Protein AF-A0A800AEL6-F1 (afdb_monomer_lite)

Radius of gyration: 19.69 Å; chains: 1; bounding box: 44×48×66 Å

Secondary structure (DSSP, 8-state):
-------PPPP-S-HHHHHHHH-HHHHHHHHHHHHHIIIIIHHHTS-TT-B--SHHHHHHHHHHHHHHS-GGGBSTTSSB-HHHHHHHHHHHHHTTTTGGGGGG-TTS-GGGHHHHHHHHHHHTTTTTT--HHHHHHHHHHHHTTTT--GGGS--TT-PEE-GGG-EE-HHHHHHHHHHHHHT--SGGG-BSS-GGG--HHHHHHHHHHHHEEEEEE-TTSEEEEEE--SSHHHHHHHHHHHHHIIIIIIGGGHHHHHHTT---EEEEEE--HHHHHHHHHHHT-

Foldseek 3Di:
DPPPPPQDFFADDQLLVLLCVAPVPLSVLLVVLLVVLLVPLQVLLDDPQQWPSGNLLLVQLSVLLRRQQHPQQGDPPHLQHSLLSSLLSVLSSQLSSQSSCCVVPVVDDNLQSLLSSLVVLLVCCVVSVADNLSSNLSSLLSRCLRQLPLVPPDDQPDFRQGPPVGGDRSLLSSLSSSVSSLQLQAQSRAGPDDLVPDDDPSSLSRLLRPFWPGWDADRVQEIETEGEDQDPSSVVSVVVSQVCCLPRRLVSSLVSCVVSVTRRHYHYDYDCVNVVVVVVVVVVD

pLDDT: mean 87.08, std 13.57, range [32.09, 98.69]

Sequence (285 aa):
MVANRGQRIEGTKNIRDSIKENAPELYSRADQLWKKAAGGIHELQAKPNGFQQSTSHALAVERNLSRLIPDDWRGEGRPMRPIDLFVLSVSACLHDAGRGVQAQYPHFAYEDHGRLSMCYIRKLAEEYGLTRGQATAVGWVVSAHNTGNLDQLPPEDELTAVSNYGGVNVRKLASIFKLADMLHTDETRTFHGDADELHGVARQKALARRTITGWYLKDDNTICITASPRDGEEMQAVYDSFNYMRENELQPIATMLRLHDFPHKLEISVDIEDIRDRIEFEQNQ

Structure (mmCIF, N/CA/C/O backbone):
data_AF-A0A800AEL6-F1
#
_entry.id   AF-A0A800AEL6-F1
#
loop_
_atom_site.group_PDB
_atom_site.id
_atom_site.type_symbol
_atom_site.label_atom_id
_atom_site.label_alt_id
_atom_site.label_comp_id
_atom_site.label_asym_id
_atom_site.label_entity_id
_atom_site.label_seq_id
_atom_site.pdbx_PDB_ins_code
_atom_site.Cartn_x
_atom_site.Cartn_y
_atom_site.Cartn_z
_atom_site.occupancy
_atom_site.B_iso_or_equiv
_atom_site.auth_seq_id
_atom_site.auth_comp_id
_atom_site.auth_asym_id
_atom_site.auth_atom_id
_atom_site.pdbx_PDB_model_num
ATOM 1 N N . MET A 1 1 ? -17.469 -29.243 1.382 1.00 33.06 1 MET A N 1
ATOM 2 C CA . MET A 1 1 ? -18.325 -28.371 0.551 1.00 33.06 1 MET A CA 1
ATOM 3 C C . MET A 1 1 ? -17.465 -27.223 0.062 1.00 33.06 1 MET A C 1
ATOM 5 O O . MET A 1 1 ? -17.086 -26.383 0.865 1.00 33.06 1 MET A O 1
ATOM 9 N N . VAL A 1 2 ? -17.055 -27.249 -1.206 1.00 32.09 2 VAL A N 1
ATOM 10 C CA . VAL A 1 2 ? -16.301 -26.145 -1.812 1.00 32.09 2 VAL A CA 1
ATOM 11 C C . VAL A 1 2 ? -17.339 -25.093 -2.174 1.00 32.09 2 VAL A C 1
ATOM 13 O O . VAL A 1 2 ? -18.169 -25.334 -3.046 1.00 32.09 2 VAL A O 1
ATOM 16 N N . ALA A 1 3 ? -17.372 -23.989 -1.425 1.00 35.38 3 ALA A N 1
ATOM 17 C CA . ALA A 1 3 ? -18.217 -22.856 -1.766 1.00 35.38 3 ALA A CA 1
ATOM 18 C C . ALA A 1 3 ? -17.915 -22.452 -3.212 1.00 35.38 3 ALA A C 1
ATOM 20 O O . ALA A 1 3 ? -16.748 -22.384 -3.600 1.00 35.38 3 ALA A O 1
ATOM 21 N N . ASN A 1 4 ? -18.970 -22.238 -3.995 1.00 37.09 4 ASN A N 1
ATOM 22 C CA . ASN A 1 4 ? -18.896 -21.705 -5.344 1.00 37.09 4 ASN A CA 1
ATOM 23 C C . ASN A 1 4 ? -18.213 -20.333 -5.233 1.00 37.09 4 ASN A C 1
ATOM 25 O O . ASN A 1 4 ? -18.845 -19.361 -4.817 1.00 37.09 4 ASN A O 1
ATOM 29 N N . ARG A 1 5 ? -16.889 -20.284 -5.436 1.00 49.31 5 ARG A N 1
ATOM 30 C CA . ARG A 1 5 ? -16.106 -19.052 -5.333 1.00 49.31 5 ARG A CA 1
ATOM 31 C C . ARG A 1 5 ? -16.486 -18.239 -6.561 1.00 49.31 5 ARG A C 1
ATOM 33 O O . ARG A 1 5 ? -15.972 -18.491 -7.644 1.00 49.31 5 ARG A O 1
ATOM 40 N N . GLY A 1 6 ? -17.467 -17.352 -6.394 1.00 56.97 6 GLY A N 1
ATOM 41 C CA . GLY A 1 6 ? -17.804 -16.363 -7.407 1.00 56.97 6 GLY A CA 1
ATOM 42 C C . GLY A 1 6 ? -16.535 -15.654 -7.873 1.00 56.97 6 GLY A C 1
ATOM 43 O O . GLY A 1 6 ? -15.575 -15.529 -7.108 1.00 56.97 6 GLY A O 1
ATOM 44 N N . GLN A 1 7 ? -16.529 -15.242 -9.137 1.00 61.47 7 GLN A N 1
ATOM 45 C CA . GLN A 1 7 ? -15.452 -14.464 -9.736 1.00 61.47 7 GLN A CA 1
ATOM 46 C C . GLN A 1 7 ? -15.034 -13.341 -8.777 1.00 61.47 7 GLN A C 1
ATOM 48 O O . GLN A 1 7 ? -15.891 -12.601 -8.285 1.00 61.47 7 GLN A O 1
ATOM 53 N N . ARG A 1 8 ? -13.741 -13.245 -8.445 1.00 72.38 8 ARG A N 1
ATOM 54 C CA . ARG A 1 8 ? -13.278 -12.177 -7.558 1.00 72.38 8 ARG A CA 1
ATOM 55 C C . ARG A 1 8 ? -13.252 -10.874 -8.344 1.00 72.38 8 ARG A C 1
ATOM 57 O O . ARG A 1 8 ? -12.496 -10.744 -9.297 1.00 72.38 8 ARG A O 1
ATOM 64 N N . ILE A 1 9 ? -14.063 -9.918 -7.912 1.00 84.81 9 ILE A N 1
ATOM 65 C CA . ILE A 1 9 ? -14.153 -8.595 -8.528 1.00 84.81 9 ILE A CA 1
ATOM 66 C C . ILE A 1 9 ? -13.276 -7.631 -7.724 1.00 84.81 9 ILE A C 1
ATOM 68 O O . ILE A 1 9 ? -13.294 -7.650 -6.489 1.00 84.81 9 ILE A O 1
ATOM 72 N N . GLU A 1 10 ? -12.491 -6.808 -8.419 1.00 91.69 10 GLU A N 1
ATOM 73 C CA . GLU A 1 10 ? -11.754 -5.709 -7.791 1.00 91.69 10 GLU A CA 1
ATOM 74 C C . GLU A 1 10 ? -12.717 -4.753 -7.075 1.00 91.69 10 GLU A C 1
ATOM 76 O O . GLU A 1 10 ? -13.813 -4.468 -7.559 1.00 91.69 10 GLU A O 1
ATOM 81 N N . GLY A 1 11 ? -12.306 -4.227 -5.923 1.00 94.19 11 GLY A N 1
ATOM 82 C CA . GLY A 1 11 ? -13.072 -3.177 -5.261 1.00 94.19 11 GLY A CA 1
ATOM 83 C C . GLY A 1 11 ? -13.068 -1.895 -6.092 1.00 94.19 11 GLY A C 1
ATOM 84 O O . GLY A 1 11 ? -12.022 -1.444 -6.563 1.00 94.19 11 GLY A O 1
ATOM 85 N N . THR A 1 12 ? -14.236 -1.283 -6.256 1.00 94.69 12 THR A N 1
ATOM 86 C CA . THR A 1 12 ? -14.410 -0.076 -7.081 1.00 94.69 12 THR A CA 1
ATOM 87 C C . THR A 1 12 ? -14.552 1.183 -6.237 1.00 94.69 12 THR A C 1
ATOM 89 O O . THR A 1 12 ? -14.234 2.287 -6.682 1.00 94.69 12 THR A O 1
ATOM 92 N N . LYS A 1 13 ? -14.988 1.031 -4.985 1.00 95.00 13 LYS A N 1
ATOM 93 C CA . LYS A 1 13 ? -15.182 2.139 -4.054 1.00 95.00 13 LYS A CA 1
ATOM 94 C C . LYS A 1 13 ? -13.880 2.498 -3.352 1.00 95.00 13 LYS A C 1
ATOM 96 O O . LYS A 1 13 ? -13.101 1.607 -3.016 1.00 95.00 13 LYS A O 1
ATOM 101 N N . ASN A 1 14 ? -13.660 3.770 -3.023 1.00 95.06 14 ASN A N 1
ATOM 102 C CA . ASN A 1 14 ? -12.542 4.153 -2.158 1.00 95.06 14 ASN A CA 1
ATOM 103 C C . ASN A 1 14 ? -12.740 3.590 -0.731 1.00 95.06 14 ASN A C 1
ATOM 105 O O . ASN A 1 14 ? -13.859 3.574 -0.200 1.00 95.06 14 ASN A O 1
ATOM 109 N N . ILE A 1 15 ? -11.664 3.134 -0.078 1.00 96.31 15 ILE A N 1
ATOM 110 C CA . ILE A 1 15 ? -11.754 2.622 1.299 1.00 96.31 15 ILE A CA 1
ATOM 111 C C . ILE A 1 15 ? -12.304 3.665 2.285 1.00 96.31 15 ILE A C 1
ATOM 113 O O . ILE A 1 15 ? -13.105 3.305 3.147 1.00 96.31 15 ILE A O 1
ATOM 117 N N . ARG A 1 16 ? -11.964 4.955 2.143 1.00 96.12 16 ARG A N 1
ATOM 118 C CA . ARG A 1 16 ? -12.454 6.026 3.026 1.00 96.12 16 ARG A CA 1
ATOM 119 C C . ARG A 1 16 ? -13.947 6.269 2.884 1.00 96.12 16 ARG A C 1
ATOM 121 O O . ARG A 1 16 ? -14.587 6.530 3.896 1.00 96.12 16 ARG A O 1
ATOM 128 N N . ASP A 1 17 ? -14.525 6.085 1.701 1.00 96.88 17 ASP A N 1
ATOM 129 C CA . ASP A 1 17 ? -15.983 6.148 1.535 1.00 96.88 17 ASP A CA 1
ATOM 130 C C . ASP A 1 17 ? -16.673 4.995 2.272 1.00 96.88 17 ASP A C 1
ATOM 132 O O . ASP A 1 17 ? -17.715 5.178 2.895 1.00 96.88 17 ASP A O 1
ATOM 136 N N . SER A 1 18 ? -16.052 3.812 2.272 1.00 96.62 18 SER A N 1
ATOM 137 C CA . SER A 1 18 ? -16.558 2.660 3.031 1.00 96.62 18 SER A CA 1
ATOM 138 C C . SER A 1 18 ? -16.483 2.915 4.543 1.00 96.62 18 SER A C 1
ATOM 140 O O . SER A 1 18 ? -17.413 2.580 5.276 1.00 96.62 18 SER A O 1
ATOM 142 N N . ILE A 1 19 ? -15.413 3.565 5.022 1.00 97.25 19 ILE A N 1
ATOM 143 C CA . ILE A 1 19 ? -15.305 4.004 6.424 1.00 97.25 19 ILE A CA 1
ATOM 144 C C . ILE A 1 19 ? -16.369 5.063 6.728 1.00 97.25 19 ILE A C 1
ATOM 146 O O . ILE A 1 19 ? -17.031 4.969 7.753 1.00 97.25 19 ILE A O 1
ATOM 150 N N . LYS A 1 20 ? -16.577 6.046 5.845 1.00 97.50 20 LYS A N 1
ATOM 151 C CA . LYS A 1 20 ? -17.548 7.135 6.033 1.00 97.50 20 LYS A CA 1
ATOM 152 C C . LYS A 1 20 ? -18.962 6.623 6.271 1.00 97.50 20 LYS A C 1
ATOM 154 O O . LYS A 1 20 ? -19.672 7.180 7.099 1.00 97.50 20 LYS A O 1
ATOM 159 N N . GLU A 1 21 ? -19.359 5.581 5.554 1.00 95.81 21 GLU A N 1
ATOM 160 C CA . GLU A 1 21 ? -20.699 5.000 5.657 1.00 95.81 21 GLU A CA 1
ATOM 161 C C . GLU A 1 21 ? -20.900 4.144 6.904 1.00 95.81 21 GLU A C 1
ATOM 163 O O . GLU A 1 21 ? -22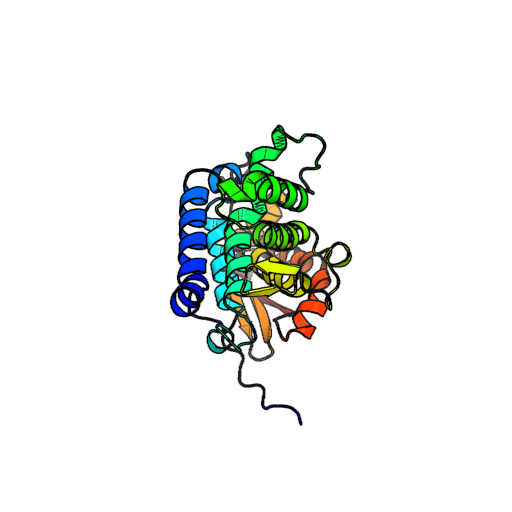.001 4.111 7.445 1.00 95.81 21 GLU A O 1
ATOM 168 N N . ASN A 1 22 ? -19.852 3.457 7.362 1.00 95.06 22 ASN A N 1
ATOM 169 C CA . ASN A 1 22 ? -19.963 2.465 8.434 1.00 95.06 22 ASN A CA 1
ATOM 170 C C . ASN A 1 22 ? -19.442 2.964 9.793 1.00 95.06 22 ASN A C 1
ATOM 172 O O . ASN A 1 22 ? -19.802 2.409 10.825 1.00 95.06 22 ASN A O 1
ATOM 176 N N . ALA A 1 23 ? -18.572 3.973 9.797 1.00 95.69 23 ALA A N 1
ATOM 177 C CA . ALA A 1 23 ? -17.904 4.529 10.973 1.00 95.69 23 ALA A CA 1
ATOM 178 C C . ALA A 1 23 ? -17.499 6.007 10.735 1.00 95.69 23 ALA A C 1
ATOM 180 O O . ALA A 1 23 ? -16.307 6.316 10.567 1.00 95.69 23 ALA A O 1
ATOM 181 N N . PRO A 1 24 ? -18.466 6.947 10.675 1.00 96.12 24 PRO A N 1
ATOM 182 C CA . PRO A 1 24 ? -18.220 8.354 10.330 1.00 96.12 24 PRO A CA 1
ATOM 183 C C . PRO A 1 24 ? -17.148 9.045 11.190 1.00 96.12 24 PRO A C 1
ATOM 185 O O . PRO A 1 24 ? -16.384 9.882 10.707 1.00 96.12 24 PRO A O 1
ATOM 188 N N . GLU A 1 25 ? -17.045 8.681 12.464 1.00 95.25 25 GLU A N 1
ATOM 189 C CA . GLU A 1 25 ? -16.031 9.164 13.406 1.00 95.25 25 GLU A CA 1
ATOM 190 C C . GLU A 1 25 ? -14.614 8.647 13.113 1.00 95.25 25 GLU A C 1
ATOM 192 O O . GLU A 1 25 ? -13.635 9.350 13.381 1.00 95.25 25 GLU A O 1
ATOM 197 N N . LEU A 1 26 ? -14.463 7.429 12.576 1.00 96.06 26 LEU A N 1
ATOM 198 C CA . LEU A 1 26 ? -13.174 6.946 12.066 1.00 96.06 26 LEU A CA 1
ATOM 199 C C . LEU A 1 26 ? -12.816 7.673 10.771 1.00 96.06 26 LEU A C 1
ATOM 201 O O . LEU A 1 26 ? -11.672 8.099 10.610 1.00 96.06 26 LEU A O 1
ATOM 205 N N . TYR A 1 27 ? -13.797 7.885 9.892 1.00 97.19 27 TYR A N 1
ATOM 206 C CA . TYR A 1 27 ? -13.601 8.647 8.660 1.00 97.19 27 TYR A CA 1
ATOM 207 C C . TYR A 1 27 ? -13.139 10.075 8.947 1.00 97.19 27 TYR A C 1
ATOM 209 O O . TYR A 1 27 ? -12.137 10.504 8.386 1.00 97.19 27 TYR A O 1
ATOM 217 N N . SER A 1 28 ? -13.808 10.794 9.855 1.00 96.19 28 SER A N 1
ATOM 218 C CA . SER A 1 28 ? -13.437 12.174 10.193 1.00 96.19 28 SER A CA 1
ATOM 219 C C . SER A 1 28 ? -11.992 12.273 10.683 1.00 96.19 28 SER A C 1
ATOM 221 O O . SER A 1 28 ? -11.294 13.223 10.337 1.00 96.19 28 SER A O 1
ATOM 223 N N . ARG A 1 29 ? -11.529 11.297 11.474 1.00 95.06 29 ARG A N 1
ATOM 224 C CA . ARG A 1 29 ? -10.138 11.242 11.947 1.00 95.06 29 ARG A CA 1
ATOM 225 C C . ARG A 1 29 ? -9.162 10.946 10.813 1.00 95.06 29 ARG A C 1
ATOM 227 O O . ARG A 1 29 ? -8.156 11.638 10.690 1.00 95.06 29 ARG A O 1
ATOM 234 N N . ALA A 1 30 ? -9.469 9.961 9.968 1.00 96.69 30 ALA A N 1
ATOM 235 C CA . ALA A 1 30 ? -8.645 9.649 8.805 1.00 96.69 30 ALA A CA 1
ATOM 236 C C . ALA A 1 30 ? -8.542 10.859 7.860 1.00 96.69 30 ALA A C 1
ATOM 238 O O . ALA A 1 30 ? -7.446 11.231 7.465 1.00 96.69 30 ALA A O 1
ATOM 239 N N . ASP A 1 31 ? -9.657 11.520 7.545 1.00 96.81 31 ASP A N 1
ATOM 240 C CA . ASP A 1 31 ? -9.698 12.692 6.664 1.00 96.81 31 ASP A CA 1
ATOM 241 C C . ASP A 1 31 ? -8.878 13.872 7.209 1.00 96.81 31 ASP A C 1
ATOM 243 O O . ASP A 1 31 ? -8.102 14.484 6.474 1.00 96.81 31 ASP A O 1
ATOM 247 N N . GLN A 1 32 ? -8.983 14.164 8.510 1.00 95.44 32 GLN A N 1
ATOM 248 C CA . GLN A 1 32 ? -8.156 15.188 9.158 1.00 95.44 32 GLN A CA 1
ATOM 249 C C . GLN A 1 32 ? -6.665 14.857 9.076 1.00 95.44 32 GLN A C 1
ATOM 251 O O . GLN A 1 32 ? -5.857 15.735 8.766 1.00 95.44 32 GLN A O 1
ATOM 256 N N . LEU A 1 33 ? -6.300 13.596 9.308 1.00 95.56 33 LEU A N 1
ATOM 257 C CA . LEU A 1 33 ? -4.917 13.150 9.211 1.00 95.56 33 LEU A CA 1
ATOM 258 C C . LEU A 1 33 ? -4.388 13.238 7.776 1.00 95.56 33 LEU A C 1
ATOM 260 O O . LEU A 1 33 ? -3.300 13.765 7.576 1.00 95.56 33 LEU A O 1
ATOM 264 N N . TRP A 1 34 ? -5.171 12.818 6.780 1.00 96.12 34 TRP A N 1
ATOM 265 C CA . TRP A 1 34 ? -4.823 12.958 5.363 1.00 96.12 34 TRP A CA 1
ATOM 266 C C . TRP A 1 34 ? -4.599 14.421 4.971 1.00 96.12 34 TRP A C 1
ATOM 268 O O . TRP A 1 34 ? -3.612 14.732 4.305 1.00 96.12 34 TRP A O 1
ATOM 278 N N . LYS A 1 35 ? -5.470 15.335 5.418 1.00 94.25 35 LYS A N 1
ATOM 279 C CA . LYS A 1 35 ? -5.307 16.785 5.202 1.00 94.25 35 LYS A CA 1
ATOM 280 C C . LYS A 1 35 ? -4.030 17.312 5.848 1.00 94.25 35 LYS A C 1
ATOM 282 O O . LYS A 1 35 ? -3.281 18.048 5.212 1.00 94.25 35 LYS A O 1
ATOM 287 N N . LYS A 1 36 ? -3.760 16.910 7.092 1.00 91.44 36 LYS A N 1
ATOM 288 C CA . LYS A 1 36 ? -2.544 17.297 7.812 1.00 91.44 36 LYS A CA 1
ATOM 289 C C . LYS A 1 36 ? -1.286 16.757 7.133 1.00 91.44 36 LYS A C 1
ATOM 291 O O . LYS A 1 36 ? -0.313 17.488 6.983 1.00 91.44 36 LYS A O 1
ATOM 296 N N . ALA A 1 37 ? -1.309 15.500 6.702 1.00 90.75 37 ALA A N 1
ATOM 297 C CA . ALA A 1 37 ? -0.168 14.868 6.066 1.00 90.75 37 ALA A CA 1
ATOM 298 C C . ALA A 1 37 ? 0.126 15.463 4.685 1.00 90.75 37 ALA A C 1
ATOM 300 O O . ALA A 1 37 ? 1.287 15.723 4.370 1.00 90.75 37 ALA A O 1
ATOM 301 N N . ALA A 1 38 ? -0.913 15.784 3.909 1.00 88.62 38 ALA A N 1
ATOM 302 C CA . ALA A 1 38 ? -0.776 16.519 2.654 1.00 88.62 38 ALA A CA 1
ATOM 303 C C . ALA A 1 38 ? -0.208 17.936 2.847 1.00 88.62 38 ALA A C 1
ATOM 305 O O . ALA A 1 38 ? 0.463 18.437 1.955 1.00 88.62 38 ALA A O 1
ATOM 306 N N . GLY A 1 39 ? -0.428 18.561 4.009 1.00 84.31 39 GLY A N 1
ATOM 307 C CA . GLY A 1 39 ? 0.095 19.886 4.355 1.00 84.31 39 GLY A CA 1
ATOM 308 C C . GLY A 1 39 ? 1.570 19.935 4.777 1.00 84.31 39 GLY A C 1
ATOM 309 O O . GLY A 1 39 ? 1.996 20.963 5.295 1.00 84.31 39 GLY A O 1
ATOM 310 N N . GLY A 1 40 ? 2.337 18.849 4.614 1.00 79.44 40 GLY A N 1
ATOM 311 C CA . GLY A 1 40 ? 3.796 18.887 4.787 1.00 79.44 40 GLY A CA 1
ATOM 312 C C . GLY A 1 40 ? 4.465 17.552 5.119 1.00 79.44 40 GLY A C 1
ATOM 313 O O . GLY A 1 40 ? 5.632 17.366 4.796 1.00 79.44 40 GLY A O 1
ATOM 314 N N . ILE A 1 41 ? 3.757 16.579 5.706 1.00 83.12 41 ILE A N 1
ATOM 315 C CA . ILE A 1 41 ? 4.362 15.271 6.033 1.00 83.12 41 ILE A CA 1
ATOM 316 C C . ILE A 1 41 ? 4.721 14.519 4.751 1.00 83.12 41 ILE A C 1
ATOM 318 O O . ILE A 1 41 ? 5.841 14.040 4.636 1.00 83.12 41 ILE A O 1
ATOM 322 N N . HIS A 1 42 ? 3.806 14.431 3.782 1.00 86.44 42 HIS A N 1
ATOM 323 C CA . HIS A 1 42 ? 4.049 13.700 2.536 1.00 86.44 42 HIS A CA 1
ATOM 324 C C . HIS A 1 42 ? 5.190 14.306 1.707 1.00 86.44 42 HIS A C 1
ATOM 326 O O . HIS A 1 42 ? 5.897 13.580 1.020 1.00 86.44 42 HIS A O 1
ATOM 332 N N . GLU A 1 43 ? 5.402 15.620 1.762 1.00 78.50 43 GLU A N 1
ATOM 333 C CA . GLU A 1 43 ? 6.527 16.254 1.063 1.00 78.50 43 GLU A CA 1
ATOM 334 C C . GLU A 1 43 ? 7.864 15.852 1.686 1.00 78.50 43 GLU A C 1
ATOM 336 O O . GLU A 1 43 ? 8.814 15.542 0.971 1.00 78.50 43 GLU A O 1
ATOM 341 N N . LEU A 1 44 ? 7.919 15.760 3.017 1.00 74.31 44 LEU A N 1
ATOM 342 C CA . LEU A 1 44 ? 9.104 15.296 3.737 1.00 74.31 44 LEU A CA 1
ATOM 343 C C . LEU A 1 44 ? 9.395 13.806 3.488 1.00 74.31 44 LEU A C 1
ATOM 345 O O . LEU A 1 44 ? 10.532 13.376 3.643 1.00 74.31 44 LEU A O 1
ATOM 349 N N . GLN A 1 45 ? 8.405 13.010 3.076 1.00 73.75 45 GLN A N 1
ATOM 350 C CA . GLN A 1 45 ? 8.609 11.606 2.689 1.00 73.75 45 GLN A CA 1
ATOM 351 C C . GLN A 1 45 ? 9.378 11.458 1.361 1.00 73.75 45 GLN A C 1
ATOM 353 O O . GLN A 1 45 ? 9.917 10.383 1.083 1.00 73.75 45 GLN A O 1
ATOM 358 N N . ALA A 1 46 ? 9.477 12.525 0.556 1.00 67.50 46 ALA A N 1
ATOM 359 C CA . ALA A 1 46 ? 10.191 12.509 -0.713 1.00 67.50 46 ALA A CA 1
ATOM 360 C C . ALA A 1 46 ? 11.705 12.329 -0.527 1.00 67.50 46 ALA A C 1
ATOM 362 O O . ALA A 1 46 ? 12.336 12.901 0.363 1.00 67.50 46 ALA A O 1
ATOM 363 N N . LYS A 1 47 ? 12.325 11.545 -1.415 1.00 64.38 47 LYS A N 1
ATOM 364 C CA . LYS A 1 47 ? 13.784 11.437 -1.444 1.00 64.38 47 LYS A CA 1
ATOM 365 C C . LYS A 1 47 ? 14.409 12.720 -2.013 1.00 64.38 47 LYS A C 1
ATOM 367 O O . LYS A 1 47 ? 13.860 13.286 -2.957 1.00 64.38 47 LYS A O 1
ATOM 372 N N . PRO A 1 48 ? 15.630 13.090 -1.580 1.00 55.97 48 PRO A N 1
ATOM 373 C CA . PRO A 1 48 ? 16.392 14.187 -2.187 1.00 55.97 48 PRO A CA 1
ATOM 374 C C . PRO A 1 48 ? 16.662 14.012 -3.690 1.00 55.97 48 PRO A C 1
ATOM 376 O O . PRO A 1 48 ? 16.940 14.980 -4.383 1.00 55.97 48 PRO A O 1
ATOM 379 N N . ASN A 1 49 ? 16.589 12.780 -4.203 1.00 54.81 49 ASN A N 1
ATOM 380 C CA . ASN A 1 49 ? 16.895 12.434 -5.589 1.00 54.81 49 ASN A CA 1
ATOM 381 C C . ASN A 1 49 ? 15.664 12.446 -6.519 1.00 54.81 49 ASN A C 1
ATOM 383 O O . ASN A 1 49 ? 15.658 11.708 -7.494 1.00 54.81 49 ASN A O 1
ATOM 387 N N . GLY A 1 50 ? 14.612 13.216 -6.213 1.00 53.06 50 GLY A N 1
ATOM 388 C CA . GLY A 1 50 ? 13.540 13.574 -7.160 1.00 53.06 50 GLY A CA 1
ATOM 389 C C . GLY A 1 50 ? 12.537 12.479 -7.561 1.00 53.06 50 GLY A C 1
ATOM 390 O O . GLY A 1 50 ? 11.723 12.705 -8.457 1.00 53.06 50 GLY A O 1
ATOM 391 N N . PHE A 1 51 ? 12.572 11.291 -6.947 1.00 56.84 51 PHE A N 1
ATOM 392 C CA . PHE A 1 51 ? 11.532 10.272 -7.150 1.00 56.84 51 PHE A CA 1
ATOM 393 C C . PHE A 1 51 ? 10.242 10.661 -6.415 1.00 56.84 51 PHE A C 1
ATOM 395 O O . PHE A 1 51 ? 10.300 11.036 -5.240 1.00 56.84 51 PHE A O 1
ATOM 402 N N . GLN A 1 52 ? 9.078 10.511 -7.063 1.00 57.66 52 GLN A N 1
ATOM 403 C CA . GLN A 1 52 ? 7.786 10.733 -6.406 1.00 57.66 52 GLN A CA 1
ATOM 404 C C . GLN A 1 52 ? 7.572 9.735 -5.251 1.00 57.66 52 GLN A C 1
ATOM 406 O O . GLN A 1 52 ? 7.287 8.556 -5.462 1.00 57.66 52 GLN A O 1
ATOM 411 N N . GLN A 1 53 ? 7.697 10.222 -4.016 1.00 63.81 53 GLN A N 1
ATOM 412 C CA . GLN A 1 53 ? 7.226 9.561 -2.788 1.00 63.81 53 GLN A CA 1
ATOM 413 C C . GLN A 1 53 ? 6.333 10.510 -1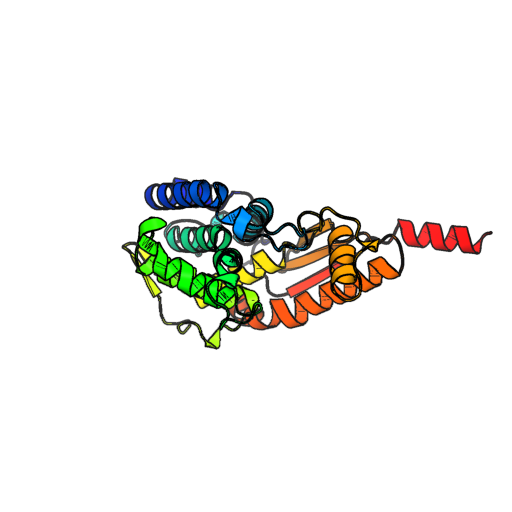.969 1.00 63.81 53 GLN A C 1
ATOM 415 O O . GLN A 1 53 ? 6.350 10.497 -0.745 1.00 63.81 53 GLN A O 1
ATOM 420 N N . SER A 1 54 ? 5.600 11.387 -2.660 1.00 75.06 54 SER A N 1
ATOM 421 C CA . SER A 1 54 ? 4.752 12.415 -2.054 1.00 75.06 54 SER A CA 1
ATOM 422 C C . SER A 1 54 ? 3.297 11.941 -1.930 1.00 75.06 54 SER A C 1
ATOM 424 O O . SER A 1 54 ? 3.002 10.747 -1.999 1.00 75.06 54 SER A O 1
ATOM 426 N N . THR A 1 55 ? 2.354 12.873 -1.776 1.00 87.94 55 THR A N 1
ATOM 427 C CA . THR A 1 55 ? 0.917 12.585 -1.665 1.00 87.94 55 THR A CA 1
ATOM 428 C C . THR A 1 55 ? 0.399 11.670 -2.785 1.00 87.94 55 THR A C 1
ATOM 430 O O . THR A 1 55 ? -0.478 10.847 -2.526 1.00 87.94 55 THR A O 1
ATOM 433 N N . SER A 1 56 ? 0.944 11.758 -4.008 1.00 88.38 56 SER A N 1
ATOM 434 C CA . SER A 1 56 ? 0.567 10.872 -5.124 1.00 88.38 56 SER A CA 1
ATOM 435 C C . SER A 1 56 ? 0.822 9.399 -4.801 1.00 88.38 56 SER A C 1
ATOM 437 O O . SER A 1 56 ? -0.042 8.557 -5.049 1.00 88.38 56 SER A O 1
ATOM 439 N N . HIS A 1 57 ? 1.961 9.095 -4.172 1.00 90.19 57 HIS A N 1
ATOM 440 C CA . HIS A 1 57 ? 2.331 7.745 -3.772 1.00 90.19 57 HIS A CA 1
ATOM 441 C C . HIS A 1 57 ? 1.378 7.189 -2.721 1.00 90.19 57 HIS A C 1
ATOM 443 O O . HIS A 1 57 ? 0.790 6.131 -2.943 1.00 90.19 57 HIS A O 1
ATOM 449 N N . ALA A 1 58 ? 1.138 7.937 -1.644 1.00 93.19 58 ALA A N 1
ATOM 450 C CA . ALA A 1 58 ? 0.194 7.541 -0.602 1.00 93.19 58 ALA A CA 1
ATOM 451 C C . ALA A 1 58 ? -1.218 7.279 -1.169 1.00 93.19 58 ALA A C 1
ATOM 453 O O . ALA A 1 58 ? -1.851 6.275 -0.834 1.00 93.19 58 ALA A O 1
ATOM 454 N N . LEU A 1 59 ? -1.704 8.145 -2.068 1.00 94.25 59 LEU A N 1
ATOM 455 C CA . LEU A 1 59 ? -3.014 7.987 -2.713 1.00 94.25 59 LEU A CA 1
ATOM 456 C C . LEU A 1 59 ? -3.080 6.763 -3.632 1.00 94.25 59 LEU A C 1
ATOM 458 O O . LEU A 1 59 ? -4.098 6.072 -3.657 1.00 94.25 59 LEU A O 1
ATOM 462 N N . ALA A 1 60 ? -2.017 6.479 -4.384 1.00 94.88 60 ALA A N 1
ATOM 463 C CA . ALA A 1 60 ? -1.945 5.294 -5.231 1.00 94.88 60 ALA A CA 1
ATOM 464 C C . ALA A 1 60 ? -1.932 4.003 -4.396 1.00 94.88 60 ALA A C 1
ATOM 466 O O . ALA A 1 60 ? -2.645 3.057 -4.731 1.00 94.88 60 ALA A O 1
ATOM 467 N N . VAL A 1 61 ? -1.225 3.983 -3.259 1.00 96.44 61 VAL A N 1
ATOM 468 C CA . VAL A 1 61 ? -1.274 2.855 -2.311 1.00 96.44 61 VAL A CA 1
ATOM 469 C C . VAL A 1 61 ? -2.687 2.678 -1.739 1.00 96.44 61 VAL A C 1
ATOM 471 O O . VAL A 1 61 ? -3.212 1.565 -1.733 1.00 96.44 61 VAL A O 1
ATOM 474 N N . GLU A 1 62 ? -3.365 3.758 -1.336 1.00 97.88 62 GLU A N 1
ATOM 475 C CA . GLU A 1 62 ? -4.770 3.704 -0.892 1.00 97.88 62 GLU A CA 1
ATOM 476 C C . GLU A 1 62 ? -5.725 3.205 -1.996 1.00 97.88 62 GLU A C 1
ATOM 478 O O . GLU A 1 62 ? -6.670 2.448 -1.739 1.00 97.88 62 GLU A O 1
ATOM 483 N N . ARG A 1 63 ? -5.471 3.583 -3.251 1.00 97.19 63 ARG A N 1
ATOM 484 C CA . ARG A 1 63 ? -6.228 3.083 -4.404 1.00 97.19 63 ARG A CA 1
ATOM 485 C C . ARG A 1 63 ? -5.992 1.591 -4.621 1.00 97.19 63 ARG A C 1
ATOM 487 O O . ARG A 1 63 ? -6.956 0.864 -4.842 1.00 97.19 63 ARG A O 1
ATOM 494 N N . ASN A 1 64 ? -4.756 1.115 -4.502 1.00 97.94 64 ASN A N 1
ATOM 495 C CA . ASN A 1 64 ? -4.454 -0.314 -4.588 1.00 97.94 64 ASN A CA 1
ATOM 496 C C . ASN A 1 64 ? -5.143 -1.098 -3.466 1.00 97.94 64 ASN A C 1
ATOM 498 O O . ASN A 1 64 ? -5.745 -2.132 -3.738 1.00 97.94 64 ASN A O 1
ATOM 502 N N . LEU A 1 65 ? -5.156 -0.577 -2.233 1.00 98.44 65 LEU A N 1
ATOM 503 C CA . LEU A 1 65 ? -5.938 -1.155 -1.132 1.00 98.44 65 LEU A CA 1
ATOM 504 C C . LEU A 1 65 ? -7.427 -1.259 -1.482 1.00 98.44 65 LEU A C 1
ATOM 506 O O . LEU A 1 65 ? -8.050 -2.286 -1.223 1.00 98.44 65 LEU A O 1
ATOM 510 N N . SER A 1 66 ? -7.983 -0.215 -2.102 1.00 97.81 66 SER A N 1
ATOM 511 C CA . SER A 1 66 ? -9.370 -0.215 -2.576 1.00 97.81 66 SER A CA 1
ATOM 512 C C . SER A 1 66 ? -9.597 -1.331 -3.606 1.00 97.81 66 SER A C 1
ATOM 514 O O . SER A 1 66 ? -10.507 -2.135 -3.456 1.00 97.81 66 SER A O 1
ATOM 516 N N . ARG A 1 67 ? -8.725 -1.477 -4.602 1.00 96.88 67 ARG A N 1
ATOM 517 C CA . ARG A 1 67 ? -8.872 -2.521 -5.632 1.00 96.88 67 ARG A CA 1
ATOM 518 C C . ARG A 1 67 ? -8.710 -3.942 -5.083 1.00 96.88 67 ARG A C 1
ATOM 520 O O . ARG A 1 67 ? -9.451 -4.839 -5.475 1.00 96.88 67 ARG A O 1
ATOM 527 N N . LEU A 1 68 ? -7.783 -4.148 -4.145 1.00 97.31 68 LEU A N 1
ATOM 528 C CA . LEU A 1 68 ? -7.495 -5.455 -3.534 1.00 97.31 68 LEU A CA 1
ATOM 529 C C . LEU A 1 68 ? -8.593 -5.950 -2.580 1.00 97.31 68 LEU A C 1
ATOM 531 O O . LEU A 1 68 ? -8.717 -7.159 -2.366 1.00 97.31 68 LEU A O 1
ATOM 535 N N . ILE A 1 69 ? -9.357 -5.038 -1.971 1.00 96.94 69 ILE A N 1
ATOM 536 C CA . ILE A 1 69 ? -10.421 -5.361 -1.015 1.00 96.94 69 ILE A CA 1
ATOM 537 C C . ILE A 1 69 ? -11.775 -5.211 -1.721 1.00 96.94 69 ILE A C 1
ATOM 539 O O . ILE A 1 69 ? -12.206 -4.073 -1.918 1.00 96.94 69 ILE A O 1
ATOM 543 N N . PRO A 1 70 ? -12.477 -6.311 -2.053 1.00 95.00 70 PRO A N 1
ATOM 544 C CA . PRO A 1 70 ? -13.793 -6.250 -2.688 1.00 95.00 70 PRO A CA 1
ATOM 545 C C . PRO A 1 70 ? -14.781 -5.376 -1.909 1.00 95.00 70 PRO A C 1
ATOM 547 O O . PRO A 1 70 ? -14.711 -5.294 -0.681 1.00 95.00 70 PRO A O 1
ATOM 550 N N . ASP A 1 71 ? -15.706 -4.715 -2.602 1.00 95.81 71 ASP A N 1
ATOM 551 C CA . ASP A 1 71 ? -16.635 -3.774 -1.962 1.00 95.81 71 ASP A CA 1
ATOM 552 C C . ASP A 1 71 ? -17.575 -4.475 -0.960 1.00 95.81 71 ASP A C 1
ATOM 554 O O . ASP A 1 71 ? -17.871 -3.931 0.103 1.00 95.81 71 ASP A O 1
ATOM 558 N N . ASP A 1 72 ? -17.972 -5.720 -1.236 1.00 94.69 72 ASP A N 1
ATOM 559 C CA . ASP A 1 72 ? -18.822 -6.551 -0.372 1.00 94.69 72 ASP A CA 1
ATOM 560 C C . ASP A 1 72 ? -18.091 -7.123 0.860 1.00 94.69 72 ASP A C 1
ATOM 562 O O . ASP A 1 72 ? -18.726 -7.663 1.774 1.00 94.69 72 ASP A O 1
ATOM 566 N N . TRP A 1 73 ? -16.763 -6.976 0.923 1.00 95.75 73 TRP A N 1
ATOM 567 C CA . TRP A 1 73 ? -15.947 -7.369 2.075 1.00 95.75 73 TRP A CA 1
ATOM 568 C C . TRP A 1 73 ? -15.856 -6.287 3.146 1.00 95.75 73 TRP A C 1
ATOM 570 O O . TRP A 1 73 ? -15.282 -6.532 4.208 1.00 95.75 73 TRP A O 1
ATOM 580 N N . ARG A 1 74 ? -16.398 -5.097 2.885 1.00 96.00 74 ARG A N 1
ATOM 581 C CA . ARG A 1 74 ? -16.190 -3.902 3.703 1.00 96.00 74 ARG A CA 1
ATOM 582 C C . ARG A 1 74 ? -17.418 -3.589 4.544 1.00 96.00 74 ARG A C 1
ATOM 584 O O . ARG A 1 74 ? -18.527 -3.521 4.024 1.00 96.00 74 ARG A O 1
ATOM 591 N N . GLY A 1 75 ? -17.209 -3.341 5.833 1.00 92.12 75 GLY A N 1
ATOM 592 C CA . GLY A 1 75 ? -18.260 -2.904 6.757 1.00 92.12 75 GLY A CA 1
ATOM 593 C C . GLY A 1 75 ? -18.395 -3.796 7.985 1.00 92.12 75 GLY A C 1
ATOM 594 O O . GLY A 1 75 ? -17.594 -4.703 8.214 1.00 92.12 75 GLY A O 1
ATOM 595 N N . GLU A 1 76 ? -19.395 -3.509 8.813 1.00 88.50 76 GLU A N 1
ATOM 596 C CA . GLU A 1 76 ? -19.605 -4.254 10.057 1.00 88.50 76 GLU A CA 1
ATOM 597 C C . GLU A 1 76 ? -20.077 -5.690 9.781 1.00 88.50 76 GLU A C 1
ATOM 599 O O . GLU A 1 76 ? -20.866 -5.935 8.866 1.00 88.50 76 GLU A O 1
ATOM 604 N N . GLY A 1 77 ? -19.555 -6.658 10.541 1.00 86.62 77 GLY A N 1
ATOM 605 C CA . GLY A 1 77 ? -19.817 -8.084 10.303 1.00 86.62 77 GLY A CA 1
ATOM 606 C C . GLY A 1 77 ? -19.254 -8.641 8.984 1.00 86.62 77 GLY A C 1
ATOM 607 O O . GLY A 1 77 ? -19.590 -9.763 8.605 1.00 86.62 77 GLY A O 1
ATOM 608 N N . ARG A 1 78 ? -18.409 -7.883 8.272 1.00 93.00 78 ARG A N 1
ATOM 609 C CA . ARG A 1 78 ? -17.738 -8.306 7.032 1.00 93.00 78 ARG A CA 1
ATOM 610 C C . ARG A 1 78 ? -16.272 -8.695 7.281 1.00 93.00 78 ARG A C 1
ATOM 612 O O . ARG A 1 78 ? -15.722 -8.359 8.332 1.00 93.00 78 ARG A O 1
ATOM 619 N N . PRO A 1 79 ? -15.603 -9.377 6.325 1.00 94.38 79 PRO A N 1
ATOM 620 C CA . PRO A 1 79 ? -14.190 -9.751 6.452 1.00 94.38 79 PRO A CA 1
ATOM 621 C C . PRO A 1 79 ? -13.222 -8.590 6.727 1.00 94.38 79 PRO A C 1
ATOM 623 O O . PRO A 1 79 ? -12.147 -8.822 7.288 1.00 94.38 79 PRO A O 1
ATOM 626 N N . MET A 1 80 ? -13.569 -7.366 6.316 1.00 96.69 80 MET A N 1
ATOM 627 C CA . MET A 1 80 ? -12.817 -6.137 6.569 1.00 96.69 80 MET A CA 1
ATOM 628 C C . MET A 1 80 ? -13.711 -5.119 7.280 1.00 96.69 80 MET A C 1
ATOM 630 O O . MET A 1 80 ? -14.538 -4.442 6.661 1.00 96.69 80 MET A O 1
ATOM 634 N N . ARG A 1 81 ? -13.526 -4.991 8.595 1.00 96.62 81 ARG A N 1
ATOM 635 C CA . ARG A 1 81 ? -14.316 -4.078 9.428 1.00 96.62 81 ARG A CA 1
ATOM 636 C C . ARG A 1 81 ? -13.876 -2.629 9.218 1.00 96.62 81 ARG A C 1
ATOM 638 O O . ARG A 1 81 ? -12.747 -2.388 8.778 1.00 96.62 81 ARG A O 1
ATOM 645 N N . PRO A 1 82 ? -14.688 -1.638 9.624 1.00 96.62 82 PRO A N 1
ATOM 646 C CA . PRO A 1 82 ? -14.318 -0.231 9.485 1.00 96.62 82 PRO A CA 1
ATOM 647 C C . PRO A 1 82 ? -12.982 0.125 10.155 1.00 96.62 82 PRO A C 1
ATOM 649 O O . PRO A 1 82 ? -12.222 0.926 9.614 1.00 96.62 82 PRO A O 1
ATOM 652 N N . ILE A 1 83 ? -12.649 -0.512 11.285 1.00 97.25 83 ILE A N 1
ATOM 653 C CA . ILE A 1 83 ? -11.364 -0.289 11.961 1.00 97.25 83 ILE A CA 1
ATOM 654 C C . ILE A 1 83 ? -10.166 -0.863 11.194 1.00 97.25 83 ILE A C 1
ATOM 656 O O . ILE A 1 83 ? -9.095 -0.260 11.197 1.00 97.25 83 ILE A O 1
ATOM 660 N N . ASP A 1 84 ? -10.349 -1.979 10.484 1.00 98.12 84 ASP A N 1
ATOM 661 C CA . ASP A 1 84 ? -9.310 -2.585 9.648 1.00 98.12 84 ASP A CA 1
ATOM 662 C C . ASP A 1 84 ? -9.004 -1.665 8.451 1.00 98.12 84 ASP A C 1
ATOM 664 O O . ASP A 1 84 ? -7.844 -1.365 8.160 1.00 98.12 84 ASP A O 1
ATOM 668 N N . LEU A 1 85 ? -10.057 -1.141 7.811 1.00 98.25 85 LEU A N 1
ATOM 669 C CA . LEU A 1 85 ? -9.955 -0.170 6.715 1.00 98.25 85 LEU A CA 1
ATOM 670 C C . LEU A 1 85 ? -9.323 1.149 7.175 1.00 98.25 85 LEU A C 1
ATOM 672 O O . LEU A 1 85 ? -8.494 1.714 6.463 1.00 98.25 85 LEU A O 1
ATOM 676 N N . PHE A 1 86 ? -9.676 1.623 8.374 1.00 98.25 86 PHE A N 1
ATOM 677 C CA . PHE A 1 86 ? -9.062 2.801 8.986 1.00 98.25 86 PHE A CA 1
ATOM 678 C C . PHE A 1 86 ? -7.554 2.614 9.171 1.00 98.25 86 PHE A C 1
ATOM 680 O O . PHE A 1 86 ? -6.780 3.468 8.742 1.00 98.25 86 PHE A O 1
ATOM 687 N N . VAL A 1 87 ? -7.122 1.492 9.760 1.00 98.44 87 VAL A N 1
ATOM 688 C CA . VAL A 1 87 ? -5.693 1.209 9.964 1.00 98.44 87 VAL A CA 1
ATOM 689 C C . VAL A 1 87 ? -4.951 1.160 8.626 1.00 98.44 87 VAL A C 1
ATOM 691 O O . VAL A 1 87 ? -3.870 1.736 8.526 1.00 98.44 87 VAL A O 1
ATOM 694 N N . LEU A 1 88 ? -5.525 0.543 7.588 1.00 98.69 88 LEU A N 1
ATOM 695 C CA . LEU A 1 88 ? -4.924 0.487 6.250 1.00 98.69 88 LEU A CA 1
ATOM 696 C C . LEU A 1 88 ? -4.833 1.865 5.572 1.00 98.69 88 LEU A C 1
ATOM 698 O O . LEU A 1 88 ? -3.771 2.207 5.058 1.00 98.69 88 LEU A O 1
ATOM 702 N N . SER A 1 89 ? -5.896 2.678 5.617 1.00 98.44 89 SER A N 1
ATOM 703 C CA . SER A 1 89 ? -5.897 4.045 5.060 1.00 98.44 89 SER A CA 1
ATOM 704 C C . SER A 1 89 ? -4.851 4.928 5.738 1.00 98.44 89 SER A C 1
ATOM 706 O O . SER A 1 89 ? -4.055 5.593 5.076 1.00 98.44 89 SER A O 1
ATOM 708 N N . VAL A 1 90 ? -4.796 4.890 7.071 1.00 98.19 90 VAL A N 1
ATOM 709 C CA . VAL A 1 90 ? -3.813 5.661 7.837 1.00 98.19 90 VAL A CA 1
ATOM 710 C C . VAL A 1 90 ? -2.389 5.145 7.607 1.00 98.19 90 VAL A C 1
ATOM 712 O O . VAL A 1 90 ? -1.458 5.944 7.530 1.00 98.19 90 VAL A O 1
ATOM 715 N N . SER A 1 91 ? -2.206 3.834 7.436 1.00 98.19 91 SER A N 1
ATOM 716 C CA . SER A 1 91 ? -0.902 3.272 7.067 1.00 98.19 91 SER A CA 1
ATOM 717 C C . SER A 1 91 ? -0.463 3.766 5.689 1.00 98.19 91 SER A C 1
ATOM 719 O O . SER A 1 91 ? 0.664 4.224 5.559 1.00 98.19 91 SER A O 1
ATOM 721 N N . ALA A 1 92 ? -1.353 3.805 4.691 1.00 97.25 92 ALA A N 1
ATOM 722 C CA . ALA A 1 92 ? -1.039 4.376 3.376 1.00 97.25 92 ALA A CA 1
ATOM 723 C C . ALA A 1 92 ? -0.594 5.841 3.470 1.00 97.25 92 ALA A C 1
ATOM 725 O O . ALA A 1 92 ? 0.393 6.219 2.845 1.00 97.25 92 ALA A O 1
ATOM 726 N N . CYS A 1 93 ? -1.253 6.629 4.319 1.00 95.94 93 CYS A N 1
ATOM 727 C CA . CYS A 1 93 ? -0.909 8.027 4.572 1.00 95.94 93 CYS A CA 1
ATOM 728 C C . CYS A 1 93 ? 0.473 8.216 5.237 1.00 95.94 93 CYS A C 1
ATOM 730 O O . CYS A 1 93 ? 1.191 9.169 4.936 1.00 95.94 93 CYS A O 1
ATOM 732 N N . LEU A 1 94 ? 0.870 7.324 6.151 1.00 94.88 94 LEU A N 1
ATOM 733 C CA . LEU A 1 94 ? 2.028 7.552 7.027 1.00 94.88 94 LEU A CA 1
ATOM 734 C C . LEU A 1 94 ? 3.199 6.576 6.838 1.00 94.88 94 LEU A C 1
ATOM 736 O O . LEU A 1 94 ? 4.190 6.705 7.558 1.00 94.88 94 LEU A O 1
ATOM 740 N N . HIS A 1 95 ? 3.119 5.607 5.922 1.00 93.94 95 HIS A N 1
ATOM 741 C CA . HIS A 1 95 ? 4.091 4.506 5.869 1.00 93.94 95 HIS A CA 1
ATOM 742 C C . HIS A 1 95 ? 5.547 4.931 5.658 1.00 93.94 95 HIS A C 1
ATOM 744 O O . HIS A 1 95 ? 6.447 4.283 6.189 1.00 93.94 95 HIS A O 1
ATOM 750 N N . ASP A 1 96 ? 5.771 6.042 4.960 1.00 91.06 96 ASP A N 1
ATOM 751 C CA . ASP A 1 96 ? 7.102 6.581 4.692 1.00 91.06 96 ASP A CA 1
ATOM 752 C C . ASP A 1 96 ? 7.485 7.758 5.615 1.00 91.06 96 ASP A C 1
ATOM 754 O O . ASP A 1 96 ? 8.544 8.362 5.437 1.00 91.06 96 ASP A O 1
ATOM 758 N N . ALA A 1 97 ? 6.677 8.095 6.633 1.00 89.19 97 ALA A N 1
ATOM 759 C CA . ALA A 1 97 ? 6.870 9.281 7.488 1.00 89.19 97 ALA A CA 1
ATOM 760 C C . ALA A 1 97 ? 8.262 9.369 8.146 1.00 89.19 97 ALA A C 1
ATOM 762 O O . ALA A 1 97 ? 8.792 10.460 8.353 1.00 89.19 97 ALA A O 1
ATOM 763 N N . GLY A 1 98 ? 8.880 8.226 8.441 1.00 85.25 98 GLY A N 1
ATOM 764 C CA . GLY A 1 98 ? 10.231 8.123 8.984 1.00 85.25 98 GLY A CA 1
ATOM 765 C C . GLY A 1 98 ? 11.310 8.667 8.047 1.00 85.25 98 GLY A C 1
ATOM 766 O O . GLY A 1 98 ? 12.302 9.214 8.527 1.00 85.25 98 GLY A O 1
ATOM 767 N N . ARG A 1 99 ? 11.111 8.608 6.722 1.00 83.25 99 ARG A N 1
ATOM 768 C CA . ARG A 1 99 ? 12.073 9.150 5.744 1.00 83.25 99 ARG A CA 1
ATOM 769 C C . ARG A 1 99 ? 12.299 10.646 5.946 1.00 83.25 99 ARG A C 1
ATOM 771 O O . ARG A 1 99 ? 13.444 11.091 5.929 1.00 83.25 99 ARG A O 1
ATOM 778 N N . GLY A 1 100 ? 11.233 11.394 6.228 1.00 77.62 100 GLY A N 1
ATOM 779 C CA . GLY A 1 100 ? 11.291 12.847 6.407 1.00 77.62 100 GLY A CA 1
ATOM 780 C C . GLY A 1 100 ? 12.006 13.320 7.663 1.00 77.62 100 GLY A C 1
ATOM 781 O O . GLY A 1 100 ? 12.414 14.476 7.752 1.00 77.62 100 GLY A O 1
ATOM 782 N N . VAL A 1 101 ? 12.212 12.422 8.623 1.00 77.31 101 VAL A N 1
ATOM 783 C CA . VAL A 1 101 ? 12.923 12.715 9.871 1.00 77.31 101 VAL A CA 1
ATOM 784 C C . V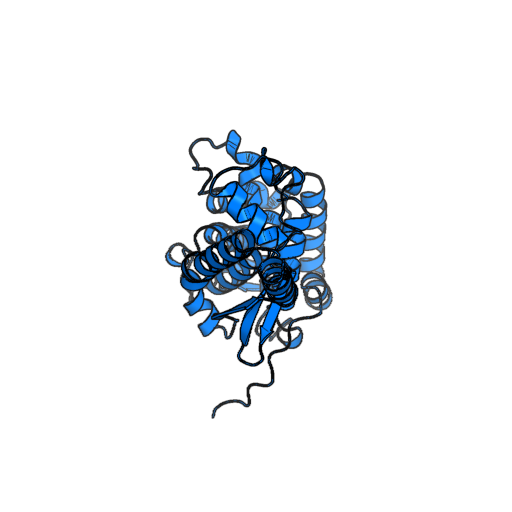AL A 1 101 ? 14.235 11.954 9.995 1.00 77.31 101 VAL A C 1
ATOM 786 O O . VAL A 1 101 ? 14.917 12.091 11.004 1.00 77.31 101 VAL A O 1
ATOM 789 N N . GLN A 1 102 ? 14.640 11.200 8.972 1.00 80.19 102 GLN A N 1
ATOM 790 C CA . GLN A 1 102 ? 15.829 10.346 8.992 1.00 80.19 102 GLN A CA 1
ATOM 791 C C . GLN A 1 102 ? 17.101 11.089 9.432 1.00 80.19 102 GLN A C 1
ATOM 793 O O . GLN A 1 102 ? 17.892 10.553 10.205 1.00 80.19 102 GLN A O 1
ATOM 798 N N . ALA A 1 103 ? 17.277 12.345 9.005 1.00 75.00 103 ALA A N 1
ATOM 799 C CA . ALA A 1 103 ? 18.418 13.178 9.394 1.00 75.00 103 ALA A CA 1
ATOM 800 C C . ALA A 1 103 ? 18.494 13.447 10.913 1.00 75.00 103 ALA A C 1
ATOM 802 O O . ALA A 1 103 ? 19.578 13.650 11.451 1.00 75.00 103 ALA A O 1
ATOM 803 N N . GLN A 1 104 ? 17.356 13.416 11.613 1.00 79.56 104 GLN A N 1
ATOM 804 C CA . GLN A 1 104 ? 17.265 13.582 13.069 1.00 79.56 104 GLN A CA 1
ATOM 805 C C . GLN A 1 104 ? 17.574 12.275 13.821 1.00 79.56 104 GLN A C 1
ATOM 807 O O . GLN A 1 104 ? 17.768 12.290 15.036 1.00 79.56 104 GLN A O 1
ATOM 812 N N . TYR A 1 105 ? 17.625 11.146 13.107 1.00 78.69 105 TYR A N 1
ATOM 813 C CA . TYR A 1 105 ? 17.795 9.802 13.654 1.00 78.69 105 TYR A CA 1
ATOM 814 C C . TYR A 1 105 ? 18.905 9.031 12.910 1.00 78.69 105 TYR A C 1
ATOM 816 O O . TYR A 1 105 ? 18.643 7.979 12.326 1.00 78.69 105 TYR A O 1
ATOM 824 N N . PRO A 1 106 ? 20.167 9.503 12.950 1.00 72.31 106 PRO A N 1
ATOM 825 C CA . PRO A 1 106 ? 21.266 8.955 12.143 1.00 72.31 106 PRO A CA 1
ATOM 826 C C . PRO A 1 106 ? 21.641 7.503 12.483 1.00 72.31 106 PRO A C 1
ATOM 828 O O . PRO A 1 106 ? 22.339 6.853 11.714 1.00 72.31 106 PRO A O 1
ATOM 831 N N . HIS A 1 107 ? 21.187 6.983 13.628 1.00 75.62 107 HIS A N 1
ATOM 832 C CA . HIS A 1 107 ? 21.400 5.591 14.032 1.00 75.62 107 HIS A CA 1
ATOM 833 C C . HIS A 1 107 ? 20.455 4.597 13.345 1.00 75.62 107 HIS A C 1
ATOM 835 O O . HIS A 1 107 ? 20.705 3.395 13.397 1.00 75.62 107 HIS A O 1
ATOM 841 N N . PHE A 1 108 ? 19.373 5.071 12.723 1.00 68.69 108 PHE A N 1
ATOM 842 C CA . PHE A 1 108 ? 18.546 4.226 11.871 1.00 68.69 108 PHE A CA 1
ATOM 843 C C . PHE A 1 108 ? 19.192 4.159 10.492 1.00 68.69 108 PHE A C 1
ATOM 845 O O . PHE A 1 108 ? 19.478 5.191 9.890 1.00 68.69 108 PHE A O 1
ATOM 852 N N . ALA A 1 109 ? 19.414 2.956 9.970 1.00 68.50 109 ALA A N 1
ATOM 853 C CA . ALA A 1 109 ? 19.758 2.817 8.563 1.00 68.50 109 ALA A CA 1
ATOM 854 C C . ALA A 1 109 ? 18.589 3.336 7.711 1.00 68.50 109 ALA A C 1
ATOM 856 O O . ALA A 1 109 ? 17.428 3.172 8.081 1.00 68.50 109 ALA A O 1
ATOM 857 N N . TYR A 1 110 ? 18.879 3.924 6.550 1.00 64.81 110 TYR A N 1
ATOM 858 C CA . TYR A 1 110 ? 17.845 4.384 5.613 1.00 64.81 110 TYR A CA 1
ATOM 859 C C . TYR A 1 110 ? 16.880 3.253 5.195 1.00 64.81 110 TYR A C 1
ATOM 861 O O . TYR A 1 110 ? 15.691 3.457 4.940 1.00 64.81 110 TYR A O 1
ATOM 869 N N . GLU A 1 111 ? 17.398 2.028 5.159 1.00 66.62 111 GLU A N 1
ATOM 870 C CA . GLU A 1 111 ? 16.653 0.801 4.880 1.00 66.62 111 GLU A CA 1
ATOM 871 C C . GLU A 1 111 ? 15.699 0.405 6.024 1.00 66.62 111 GLU A C 1
ATOM 873 O O . GLU A 1 111 ? 14.800 -0.398 5.816 1.00 66.62 111 GLU A O 1
ATOM 878 N N . ASP A 1 112 ? 15.803 1.016 7.206 1.00 79.38 112 ASP A N 1
ATOM 879 C CA . ASP A 1 112 ? 14.922 0.765 8.357 1.00 79.38 112 ASP A CA 1
ATOM 880 C C . ASP A 1 112 ? 13.855 1.868 8.543 1.00 79.38 112 ASP A C 1
ATOM 882 O O . ASP A 1 112 ? 13.308 2.079 9.630 1.00 79.38 112 ASP A O 1
ATOM 886 N N . HIS A 1 113 ? 13.532 2.604 7.470 1.00 86.19 113 HIS A N 1
ATOM 887 C CA . HIS A 1 113 ? 12.551 3.695 7.514 1.00 86.19 113 HIS A CA 1
ATOM 888 C C . HIS A 1 113 ? 11.148 3.222 7.926 1.00 86.19 113 HIS A C 1
ATOM 890 O O . HIS A 1 113 ? 10.412 4.002 8.525 1.00 86.19 113 HIS A O 1
ATOM 896 N N . GLY A 1 114 ? 10.770 1.961 7.683 1.00 89.94 114 GLY A N 1
ATOM 897 C CA . GLY A 1 114 ? 9.512 1.399 8.191 1.00 89.94 114 GLY A CA 1
ATOM 898 C C . GLY A 1 114 ? 9.458 1.405 9.723 1.00 89.94 114 GLY A C 1
ATOM 899 O O . GLY A 1 114 ? 8.492 1.888 10.322 1.00 89.94 114 GLY A O 1
ATOM 900 N N . ARG A 1 115 ? 10.524 0.946 10.391 1.00 90.81 115 ARG A N 1
ATOM 901 C CA . ARG A 1 115 ? 10.618 0.968 11.859 1.00 90.81 115 ARG A CA 1
ATOM 902 C C . ARG A 1 115 ? 10.742 2.385 12.401 1.00 90.81 115 ARG A C 1
ATOM 904 O O . ARG A 1 115 ? 10.130 2.700 13.423 1.00 90.81 115 ARG A O 1
ATOM 911 N N . LEU A 1 116 ? 11.485 3.255 11.718 1.00 90.44 116 LEU A N 1
ATOM 912 C CA . LEU A 1 116 ? 11.546 4.669 12.083 1.00 90.44 116 LEU A CA 1
ATOM 913 C C . LEU A 1 116 ? 10.158 5.322 11.996 1.00 90.44 116 LEU A C 1
ATOM 915 O O . LEU A 1 116 ? 9.752 6.012 12.930 1.00 90.44 116 LEU A O 1
ATOM 919 N N . SER A 1 117 ? 9.398 5.036 10.935 1.00 92.75 117 SER A N 1
ATOM 920 C CA . SER A 1 117 ? 8.017 5.501 10.763 1.00 92.75 117 SER A CA 1
ATOM 921 C C . SER A 1 117 ? 7.128 5.008 11.900 1.00 92.75 117 SER A C 1
ATOM 923 O O . SER A 1 117 ? 6.424 5.811 12.504 1.00 92.75 117 SER A O 1
ATOM 925 N N . MET A 1 118 ? 7.223 3.732 12.294 1.00 94.31 118 MET A N 1
ATOM 926 C CA . MET A 1 118 ? 6.517 3.215 13.473 1.00 94.31 118 MET A CA 1
ATOM 927 C C . MET A 1 118 ? 6.814 4.035 14.735 1.00 94.31 118 MET A C 1
ATOM 929 O O . MET A 1 118 ? 5.890 4.451 15.439 1.00 94.31 118 MET A O 1
ATOM 933 N N . CYS A 1 119 ? 8.096 4.243 15.047 1.00 91.94 119 CYS A N 1
ATOM 934 C CA . CYS A 1 119 ? 8.516 5.001 16.226 1.00 91.94 119 CYS A CA 1
ATOM 935 C C . CYS A 1 119 ? 7.985 6.438 16.181 1.00 91.94 119 CYS A C 1
ATOM 937 O O . CYS A 1 119 ? 7.470 6.942 17.181 1.00 91.94 119 CYS A O 1
ATOM 939 N N . TYR A 1 120 ? 8.068 7.074 15.014 1.00 91.38 120 TYR A N 1
ATOM 940 C CA . TYR A 1 120 ? 7.627 8.445 14.800 1.00 91.38 120 TYR A CA 1
ATOM 941 C C . TYR A 1 120 ? 6.105 8.596 14.942 1.00 91.38 120 TYR A C 1
ATOM 943 O O . TYR A 1 120 ? 5.643 9.443 15.706 1.00 91.38 120 TYR A O 1
ATOM 951 N N . ILE A 1 121 ? 5.324 7.706 14.322 1.00 94.19 121 ILE A N 1
ATOM 952 C CA . ILE A 1 121 ? 3.854 7.671 14.421 1.00 94.19 121 ILE A CA 1
ATOM 953 C C . ILE A 1 121 ? 3.404 7.494 15.872 1.00 94.19 121 ILE A C 1
ATOM 955 O O . ILE A 1 121 ? 2.492 8.177 16.330 1.00 94.19 121 ILE A O 1
ATOM 959 N N . ARG A 1 122 ? 4.051 6.597 16.626 1.00 94.44 122 ARG A N 1
ATOM 960 C CA . ARG A 1 122 ? 3.722 6.375 18.043 1.00 94.44 122 ARG A CA 1
ATOM 961 C C . ARG A 1 122 ? 4.062 7.582 18.910 1.00 94.44 122 ARG A C 1
ATOM 963 O O . ARG A 1 122 ? 3.293 7.903 19.810 1.00 94.44 122 ARG A O 1
ATOM 970 N N . LYS A 1 123 ? 5.186 8.250 18.635 1.00 92.94 123 LYS A N 1
ATOM 971 C CA . LYS A 1 123 ? 5.594 9.473 19.338 1.00 92.94 123 LYS A CA 1
ATOM 972 C C . LYS A 1 123 ? 4.601 10.617 19.108 1.00 92.94 123 LYS A C 1
ATOM 974 O O . LYS A 1 123 ? 4.332 11.360 20.043 1.00 92.94 123 LYS A O 1
ATOM 979 N N . LEU A 1 124 ? 4.055 10.740 17.898 1.00 92.31 124 LEU A N 1
ATOM 980 C CA . LEU A 1 124 ? 3.140 11.819 17.504 1.00 92.31 124 LEU A CA 1
ATOM 981 C C . LEU A 1 124 ? 1.662 11.402 17.490 1.00 92.31 124 LEU A C 1
ATOM 983 O O . LEU A 1 124 ? 0.842 12.069 16.863 1.00 92.31 124 LEU A O 1
ATOM 987 N N . ALA A 1 125 ? 1.303 10.317 18.183 1.00 93.62 125 ALA A N 1
ATOM 988 C CA . ALA A 1 125 ? -0.042 9.743 18.137 1.00 93.62 125 ALA A CA 1
ATOM 989 C C . ALA A 1 125 ? -1.145 10.781 18.413 1.00 93.62 125 ALA A C 1
ATOM 991 O O . ALA A 1 125 ? -2.076 10.912 17.621 1.00 93.62 125 ALA A O 1
ATOM 992 N N . GLU A 1 126 ? -1.005 11.559 19.490 1.00 93.31 126 GLU A N 1
ATOM 993 C CA . GLU A 1 126 ? -1.963 12.610 19.860 1.00 93.31 126 GLU A CA 1
ATOM 994 C C . GLU A 1 126 ? -2.019 13.729 18.815 1.00 93.31 126 GLU A C 1
ATOM 996 O O . GLU A 1 126 ? -3.100 14.180 18.442 1.00 93.31 126 GLU A O 1
ATOM 1001 N N . GLU A 1 127 ? -0.864 14.125 18.277 1.00 91.56 127 GLU A N 1
ATOM 1002 C CA . GLU A 1 127 ? -0.761 15.151 17.238 1.00 91.56 127 GLU A CA 1
ATOM 1003 C C . GLU A 1 127 ? -1.439 14.721 15.927 1.00 91.56 127 GLU A C 1
ATOM 1005 O O . GLU A 1 127 ? -1.907 15.557 15.151 1.00 91.56 127 GLU A O 1
ATOM 1010 N N . TYR A 1 128 ? -1.484 13.415 15.670 1.00 90.94 128 TYR A N 1
ATOM 1011 C CA . TYR A 1 128 ? -2.178 12.796 14.542 1.00 90.94 128 TYR A CA 1
ATOM 1012 C C . TYR A 1 128 ? -3.641 12.452 14.849 1.00 90.94 128 TYR A C 1
ATOM 1014 O O . TYR A 1 128 ? -4.322 11.885 13.996 1.00 90.94 128 TYR A O 1
ATOM 1022 N N . GLY A 1 129 ? -4.145 12.786 16.042 1.00 92.44 129 GLY A N 1
ATOM 1023 C CA . GLY A 1 129 ? -5.514 12.465 16.453 1.00 92.44 129 GLY A CA 1
ATOM 1024 C C . GLY A 1 129 ? -5.769 10.960 16.598 1.00 92.44 129 GLY A C 1
ATOM 1025 O O . GLY A 1 129 ? -6.914 10.507 16.509 1.00 92.44 129 GLY A O 1
ATOM 1026 N N . LEU A 1 130 ? -4.710 10.171 16.796 1.00 94.75 130 LEU A N 1
ATOM 1027 C CA . LEU A 1 130 ? -4.766 8.726 16.968 1.00 94.75 130 LEU A CA 1
ATOM 1028 C C . LEU A 1 130 ? -4.786 8.372 18.454 1.00 94.75 130 LEU A C 1
ATOM 1030 O O . LEU A 1 130 ? -3.996 8.866 19.255 1.00 94.75 130 LEU A O 1
ATOM 1034 N N . THR A 1 131 ? -5.639 7.420 18.821 1.00 94.69 131 THR A N 1
ATOM 1035 C CA . THR A 1 131 ? -5.503 6.747 20.118 1.00 94.69 131 THR A CA 1
ATOM 1036 C C . THR A 1 131 ? -4.210 5.927 20.153 1.00 94.69 131 THR A C 1
ATOM 1038 O O . THR A 1 131 ? -3.708 5.483 19.116 1.00 94.69 131 THR A O 1
ATOM 1041 N N . ARG A 1 132 ? -3.702 5.624 21.353 1.00 93.69 132 ARG A N 1
ATOM 1042 C CA . ARG A 1 132 ? -2.512 4.771 21.516 1.00 93.69 132 ARG A CA 1
ATOM 1043 C C . ARG A 1 132 ? -2.650 3.415 20.810 1.00 93.69 132 ARG A C 1
ATOM 1045 O O . ARG A 1 132 ? -1.690 2.957 20.196 1.00 93.69 132 ARG A O 1
ATOM 1052 N N . GLY A 1 133 ? -3.832 2.794 20.861 1.00 94.75 133 GLY A N 1
ATOM 1053 C CA . GLY A 1 133 ? -4.111 1.532 20.165 1.00 94.75 133 GLY A CA 1
ATOM 1054 C C . GLY A 1 133 ? -4.039 1.670 18.641 1.00 94.75 133 GLY A C 1
ATOM 1055 O O . GLY A 1 133 ? -3.379 0.872 17.979 1.00 94.75 133 GLY A O 1
ATOM 1056 N N . GLN A 1 134 ? -4.621 2.741 18.088 1.00 95.88 134 GLN A N 1
ATOM 1057 C CA . GLN A 1 134 ? -4.549 3.055 16.654 1.00 95.88 134 GLN A CA 1
ATOM 1058 C C . GLN A 1 134 ? -3.114 3.309 16.193 1.00 95.88 134 GLN A C 1
ATOM 1060 O O . GLN A 1 134 ? -2.663 2.667 15.250 1.00 95.88 134 GLN A O 1
ATOM 1065 N N . ALA A 1 135 ? -2.367 4.169 16.888 1.00 96.62 135 ALA A N 1
ATOM 1066 C CA . ALA A 1 135 ? -0.965 4.430 16.562 1.00 96.62 135 ALA A CA 1
ATOM 1067 C C . ALA A 1 135 ? -0.088 3.172 16.700 1.00 96.62 135 ALA A C 1
ATOM 1069 O O . ALA A 1 135 ? 0.865 2.986 15.944 1.00 96.62 135 ALA A O 1
ATOM 1070 N N . THR A 1 136 ? -0.417 2.275 17.636 1.00 95.88 136 THR A N 1
ATOM 1071 C CA . THR A 1 136 ? 0.285 0.993 17.796 1.00 95.88 136 THR A CA 1
ATOM 1072 C C . THR A 1 136 ? 0.049 0.076 16.600 1.00 95.88 136 THR A C 1
ATOM 1074 O O . THR A 1 136 ? 1.029 -0.422 16.043 1.00 95.88 136 THR A O 1
ATOM 1077 N N . ALA A 1 137 ? -1.211 -0.109 16.192 1.00 97.00 137 ALA A N 1
ATOM 1078 C CA . ALA A 1 137 ? -1.590 -0.959 15.064 1.00 97.00 137 ALA A CA 1
ATOM 1079 C C . ALA A 1 137 ? -1.071 -0.419 13.723 1.00 97.00 137 ALA A C 1
ATOM 1081 O O . ALA A 1 137 ? -0.424 -1.160 12.989 1.00 97.00 137 ALA A O 1
ATOM 1082 N N . VAL A 1 138 ? -1.274 0.875 13.445 1.00 97.62 138 VAL A N 1
ATOM 1083 C CA . VAL A 1 138 ? -0.706 1.553 12.264 1.00 97.62 138 VAL A CA 1
ATOM 1084 C C . VAL A 1 138 ? 0.810 1.404 12.258 1.00 97.62 138 VAL A C 1
ATOM 1086 O O . VAL A 1 138 ? 1.390 1.012 11.254 1.00 97.62 138 VAL A O 1
ATOM 1089 N N . GLY A 1 139 ? 1.457 1.654 13.399 1.00 96.38 139 GLY A N 1
ATOM 1090 C CA . GLY A 1 139 ? 2.899 1.513 13.525 1.00 96.38 139 GLY A CA 1
ATOM 1091 C C . GLY A 1 139 ? 3.398 0.106 13.176 1.00 96.38 139 GLY A C 1
ATOM 1092 O O . GLY A 1 139 ? 4.398 -0.008 12.481 1.00 96.38 139 GLY A O 1
ATOM 1093 N N . TRP A 1 140 ? 2.694 -0.951 13.597 1.00 96.56 140 TRP A N 1
ATOM 1094 C CA . TRP A 1 140 ? 3.051 -2.329 13.237 1.00 96.56 140 TRP A CA 1
ATOM 1095 C C . TRP A 1 140 ? 2.878 -2.625 11.745 1.00 96.56 140 TRP A C 1
ATOM 1097 O O . TRP A 1 140 ? 3.762 -3.221 11.131 1.00 96.56 140 TRP A O 1
ATOM 1107 N N . VAL A 1 141 ? 1.765 -2.191 11.149 1.00 97.56 141 VAL A N 1
ATOM 1108 C CA . VAL A 1 141 ? 1.523 -2.352 9.705 1.00 97.56 141 VAL A CA 1
ATOM 1109 C C . VAL A 1 141 ? 2.623 -1.656 8.906 1.00 97.56 141 VAL A C 1
ATOM 1111 O O . VAL A 1 141 ? 3.222 -2.252 8.012 1.00 97.56 141 VAL A O 1
ATOM 1114 N N . VAL A 1 142 ? 2.955 -0.424 9.289 1.00 95.88 142 VAL A N 1
ATOM 1115 C CA . VAL A 1 142 ? 4.009 0.366 8.656 1.00 95.88 142 VAL A CA 1
ATOM 1116 C C . VAL A 1 142 ? 5.402 -0.223 8.900 1.00 95.88 142 VAL A C 1
ATOM 1118 O O . VAL A 1 142 ? 6.213 -0.219 7.982 1.00 95.88 142 VAL A O 1
ATOM 1121 N N . SER A 1 143 ? 5.723 -0.776 10.072 1.00 94.38 143 SER A N 1
ATOM 1122 C CA . SER A 1 143 ? 7.077 -1.309 10.307 1.00 94.38 143 SER A CA 1
ATOM 1123 C C . SER A 1 143 ? 7.439 -2.468 9.383 1.00 94.38 143 SER A C 1
ATOM 1125 O O . SER A 1 143 ? 8.602 -2.624 9.025 1.00 94.38 143 SER A O 1
ATOM 1127 N N . ALA A 1 144 ? 6.446 -3.264 8.985 1.00 93.69 144 ALA A N 1
ATOM 1128 C CA . ALA A 1 144 ? 6.657 -4.442 8.154 1.00 93.69 144 ALA A CA 1
ATOM 1129 C C . ALA A 1 144 ? 6.642 -4.152 6.645 1.00 93.69 144 ALA A C 1
ATOM 1131 O O . ALA A 1 144 ? 6.983 -5.046 5.871 1.00 93.69 144 ALA A O 1
ATOM 1132 N N . HIS A 1 145 ? 6.266 -2.944 6.201 1.00 92.00 145 HIS A N 1
ATOM 1133 C CA . HIS A 1 145 ? 6.049 -2.697 4.770 1.00 92.00 145 HIS A CA 1
ATOM 1134 C C . HIS A 1 145 ? 7.332 -2.860 3.942 1.00 92.00 145 HIS A C 1
ATOM 1136 O O . HIS A 1 145 ? 7.292 -3.484 2.886 1.00 92.00 145 HIS A O 1
ATOM 1142 N N . ASN A 1 146 ? 8.484 -2.412 4.455 1.00 86.00 146 ASN A N 1
ATOM 1143 C CA . ASN A 1 146 ? 9.744 -2.503 3.719 1.00 86.00 146 ASN A CA 1
ATOM 1144 C C . ASN A 1 146 ? 10.256 -3.952 3.611 1.00 86.00 146 ASN A C 1
ATOM 1146 O O . ASN A 1 146 ? 10.572 -4.428 2.530 1.00 86.00 146 ASN A O 1
ATOM 1150 N N . THR A 1 147 ? 10.294 -4.696 4.719 1.00 83.81 147 THR A N 1
ATOM 1151 C CA . THR A 1 147 ? 10.947 -6.020 4.755 1.00 83.81 147 THR A CA 1
ATOM 1152 C C . THR A 1 147 ? 9.999 -7.191 4.520 1.00 83.81 147 THR A C 1
ATOM 1154 O O . THR A 1 147 ? 10.450 -8.287 4.210 1.00 83.81 147 THR A O 1
ATOM 1157 N N . GLY A 1 148 ? 8.691 -7.008 4.722 1.00 85.81 148 GLY A N 1
ATOM 1158 C CA . GLY A 1 148 ? 7.746 -8.125 4.789 1.00 85.81 148 GLY A CA 1
ATOM 1159 C C . GLY A 1 148 ? 7.998 -9.070 5.965 1.00 85.81 148 GLY A C 1
ATOM 1160 O O . GLY A 1 148 ? 7.443 -10.163 5.984 1.00 85.81 148 GLY A O 1
ATOM 1161 N N . ASN A 1 149 ? 8.823 -8.680 6.944 1.00 89.62 149 ASN A N 1
ATOM 1162 C CA . ASN A 1 149 ? 9.120 -9.517 8.100 1.00 89.62 149 ASN A CA 1
ATOM 1163 C C . ASN A 1 149 ? 7.938 -9.513 9.079 1.00 89.62 149 ASN A C 1
ATOM 1165 O O . ASN A 1 149 ? 7.832 -8.656 9.959 1.00 89.62 149 ASN A O 1
ATOM 1169 N N . LEU A 1 150 ? 7.048 -10.488 8.911 1.00 93.25 150 LEU A N 1
ATOM 1170 C CA . LEU A 1 150 ? 5.864 -10.648 9.750 1.00 93.25 150 LEU A CA 1
ATOM 1171 C C . LEU A 1 150 ? 6.176 -11.276 11.115 1.00 93.25 150 LEU A C 1
ATOM 1173 O O . LEU A 1 150 ? 5.369 -11.142 12.032 1.00 93.25 150 LEU A O 1
ATOM 1177 N N . ASP A 1 151 ? 7.335 -11.916 11.284 1.00 91.88 151 ASP A N 1
ATOM 1178 C CA . ASP A 1 151 ? 7.698 -12.606 12.529 1.00 91.88 151 ASP A CA 1
ATOM 1179 C C . ASP A 1 151 ? 7.957 -11.640 13.687 1.00 91.88 151 ASP A C 1
ATOM 1181 O O . ASP A 1 151 ? 7.792 -12.001 14.850 1.00 91.88 151 ASP A O 1
ATOM 1185 N N . GLN A 1 152 ? 8.311 -10.391 13.374 1.00 89.56 152 GLN A N 1
ATOM 1186 C CA . GLN A 1 152 ? 8.477 -9.322 14.363 1.00 89.56 152 GLN A CA 1
ATOM 1187 C C . GLN A 1 152 ? 7.153 -8.671 14.784 1.00 89.56 152 GLN A C 1
ATOM 1189 O O . GLN A 1 152 ? 7.139 -7.843 15.698 1.00 89.56 152 GLN A O 1
ATOM 1194 N N . LEU A 1 153 ? 6.049 -9.012 14.118 1.00 92.38 153 LEU A N 1
ATOM 1195 C CA . LEU A 1 153 ? 4.721 -8.524 14.463 1.00 92.38 153 LEU A CA 1
ATOM 1196 C C . LEU A 1 153 ? 4.062 -9.444 15.500 1.00 92.38 153 LEU A C 1
ATOM 1198 O O . LEU A 1 153 ? 4.357 -10.647 15.516 1.00 92.38 153 LEU A O 1
ATOM 1202 N N . PRO A 1 154 ? 3.116 -8.915 16.304 1.00 91.44 154 PRO A N 1
ATOM 1203 C CA . PRO A 1 154 ? 2.232 -9.732 17.131 1.00 91.44 154 PRO A CA 1
ATOM 1204 C C . PRO A 1 154 ? 1.720 -10.979 16.383 1.00 91.44 154 PRO A C 1
ATOM 1206 O O . PRO A 1 154 ? 1.431 -10.867 15.183 1.00 91.44 154 PRO A O 1
ATOM 1209 N N . PRO A 1 155 ? 1.661 -12.154 17.038 1.00 87.44 155 PRO A N 1
ATOM 1210 C CA . PRO A 1 155 ? 1.140 -13.393 16.460 1.00 87.44 155 PRO A CA 1
ATOM 1211 C C . PRO A 1 155 ? -0.237 -13.231 15.809 1.00 87.44 155 PRO A C 1
ATOM 1213 O O . PRO A 1 155 ? -0.993 -12.317 16.124 1.00 87.44 155 PRO A O 1
ATOM 1216 N N . GLU A 1 156 ? -0.567 -14.115 14.868 1.00 79.50 156 GLU A N 1
ATOM 1217 C CA . GLU A 1 156 ? -1.812 -14.026 14.094 1.00 79.50 156 GLU A CA 1
ATOM 1218 C C . GLU A 1 156 ? -3.076 -14.154 14.964 1.00 79.50 156 GLU A C 1
ATOM 1220 O O . GLU A 1 156 ? -4.083 -13.487 14.712 1.00 79.50 156 GLU A O 1
ATOM 1225 N N . ASP A 1 157 ? -3.015 -14.999 15.988 1.00 80.94 157 ASP A N 1
ATOM 1226 C CA . ASP A 1 157 ? -4.072 -15.238 16.967 1.00 80.94 157 ASP A CA 1
ATOM 1227 C C . ASP A 1 157 ? -4.197 -14.110 18.006 1.00 80.94 157 ASP A C 1
ATOM 1229 O O . ASP A 1 157 ? -5.199 -14.030 18.721 1.00 80.94 157 ASP A O 1
ATOM 1233 N N . GLU A 1 158 ? -3.237 -13.183 18.044 1.00 85.56 158 GLU A N 1
ATOM 1234 C CA . GLU A 1 158 ? -3.259 -12.020 18.920 1.00 85.56 158 GLU A CA 1
ATOM 1235 C C . GLU A 1 158 ? -3.819 -10.781 18.212 1.00 85.56 158 GLU A C 1
ATOM 1237 O O . GLU A 1 158 ? -3.236 -10.198 17.293 1.00 85.56 158 GLU A O 1
ATOM 1242 N N . LEU A 1 159 ? -4.962 -10.301 18.705 1.00 86.19 159 LEU A N 1
ATOM 1243 C CA . LEU A 1 159 ? -5.528 -9.042 18.242 1.00 86.19 159 LEU A CA 1
ATOM 1244 C C . LEU A 1 159 ? -4.882 -7.863 18.976 1.00 86.19 159 LEU A C 1
ATOM 1246 O O . LEU A 1 159 ? -4.989 -7.723 20.194 1.00 86.19 159 LEU A O 1
ATOM 1250 N N . THR A 1 160 ? -4.286 -6.939 18.223 1.00 85.50 160 THR A N 1
ATOM 1251 C CA . THR A 1 160 ? -3.833 -5.660 18.786 1.00 85.50 160 THR A CA 1
ATOM 1252 C C . THR A 1 160 ? -5.055 -4.805 19.089 1.00 85.50 160 THR A C 1
ATOM 1254 O O . THR A 1 160 ? -5.796 -4.486 18.168 1.00 85.50 160 THR A O 1
ATOM 1257 N N . ALA A 1 161 ? -5.284 -4.424 20.347 1.00 85.50 161 ALA A N 1
ATOM 1258 C CA . ALA A 1 161 ? -6.443 -3.617 20.733 1.00 85.50 161 ALA A CA 1
ATOM 1259 C C . ALA A 1 161 ? -6.427 -2.230 20.064 1.00 85.50 161 ALA A C 1
ATOM 1261 O O . ALA A 1 161 ? -5.488 -1.447 20.240 1.00 85.50 161 ALA A O 1
ATOM 1262 N N . VAL A 1 162 ? -7.494 -1.899 19.331 1.00 79.94 162 VAL A N 1
ATOM 1263 C CA . VAL A 1 162 ? -7.637 -0.636 18.605 1.00 79.94 162 VAL A CA 1
ATOM 1264 C C . VAL A 1 162 ? -8.947 0.026 19.016 1.00 79.94 162 VAL A C 1
ATOM 1266 O O . VAL A 1 162 ? -9.958 -0.028 18.319 1.00 79.94 162 VAL A O 1
ATOM 1269 N N . SER A 1 163 ? -8.911 0.719 20.155 1.00 78.50 163 SER A N 1
ATOM 1270 C CA . SER A 1 163 ? -10.044 1.479 20.705 1.00 78.50 163 SER A CA 1
ATOM 1271 C C . SER A 1 163 ? -11.298 0.620 20.967 1.00 78.50 163 SER A C 1
ATOM 1273 O O . SER A 1 163 ? -11.197 -0.573 21.241 1.00 78.50 163 SER A O 1
ATOM 1275 N N . ASN A 1 164 ? -12.483 1.230 20.927 1.00 80.56 164 ASN A N 1
ATOM 1276 C CA . ASN A 1 164 ? -13.778 0.595 21.185 1.00 80.56 164 ASN A CA 1
ATOM 1277 C C . ASN A 1 164 ? -14.290 -0.297 20.033 1.00 80.56 164 ASN A C 1
ATOM 1279 O O . ASN A 1 164 ? -15.335 -0.916 20.186 1.00 80.56 164 ASN A O 1
ATOM 1283 N N . TYR A 1 165 ? -13.557 -0.406 18.918 1.00 81.06 165 TYR A N 1
ATOM 1284 C CA . TYR A 1 165 ? -13.890 -1.272 17.769 1.00 81.06 165 TYR A CA 1
ATOM 1285 C C . TYR A 1 165 ? -13.287 -2.685 17.893 1.00 81.06 165 TYR A C 1
ATOM 1287 O O . TYR A 1 165 ? -13.298 -3.468 16.942 1.00 81.06 165 TYR A O 1
ATOM 1295 N N . GLY A 1 166 ? -12.731 -3.014 19.062 1.00 86.38 166 GLY A N 1
ATOM 1296 C CA . GLY A 1 166 ? -12.034 -4.270 19.314 1.00 86.38 166 GLY A CA 1
ATOM 1297 C C . GLY A 1 166 ? -10.588 -4.252 18.820 1.00 86.38 166 GLY A C 1
ATOM 1298 O O . GLY A 1 166 ? -9.988 -3.198 18.609 1.00 86.38 166 GLY A O 1
ATOM 1299 N N . GLY A 1 167 ? -9.990 -5.435 18.691 1.00 90.69 167 GLY A N 1
ATOM 1300 C CA . GLY A 1 167 ? -8.622 -5.569 18.195 1.00 90.69 167 GLY A CA 1
ATOM 1301 C C . GLY A 1 167 ? -8.548 -5.896 16.703 1.00 90.69 167 GLY A C 1
ATOM 1302 O O . GLY A 1 167 ? -9.541 -6.320 16.112 1.00 90.69 167 GLY A O 1
ATOM 1303 N N . VAL A 1 168 ? -7.377 -5.696 16.096 1.00 94.69 168 VAL A N 1
ATOM 1304 C CA . VAL A 1 168 ? -7.088 -5.994 14.681 1.00 94.69 168 VAL A CA 1
ATOM 1305 C C . VAL A 1 168 ? -5.972 -7.029 14.554 1.00 94.69 168 VAL A C 1
ATOM 1307 O O . VAL A 1 168 ? -5.050 -7.055 15.371 1.00 94.69 168 VAL A O 1
ATOM 1310 N N . ASN A 1 169 ? -6.032 -7.852 13.505 1.00 96.19 169 ASN A N 1
ATOM 1311 C CA . ASN A 1 169 ? -4.952 -8.774 13.150 1.00 96.19 169 ASN A CA 1
ATOM 1312 C C . ASN A 1 169 ? -3.897 -8.021 12.327 1.00 96.19 169 ASN A C 1
ATOM 1314 O O . ASN A 1 169 ? -4.074 -7.764 11.135 1.00 96.19 169 ASN A O 1
ATOM 1318 N N . VAL A 1 170 ? -2.797 -7.636 12.971 1.00 96.81 170 VAL A N 1
ATOM 1319 C CA . VAL A 1 170 ? -1.765 -6.795 12.348 1.00 96.81 170 VAL A CA 1
ATOM 1320 C C . VAL A 1 170 ? -0.972 -7.515 11.258 1.00 96.81 170 VAL A C 1
ATOM 1322 O O . VAL A 1 170 ? -0.588 -6.858 10.297 1.00 96.81 170 VAL A O 1
ATOM 1325 N N . ARG A 1 171 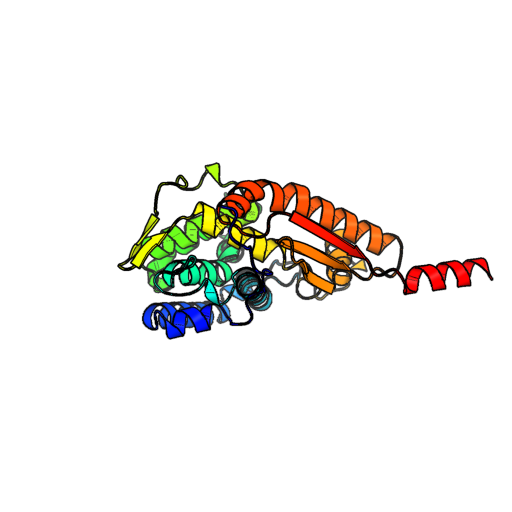? -0.781 -8.842 11.332 1.00 97.12 171 ARG A N 1
ATOM 1326 C CA . ARG A 1 171 ? -0.098 -9.616 10.274 1.00 97.12 171 ARG A CA 1
ATOM 1327 C C . ARG A 1 171 ? -0.911 -9.639 8.984 1.00 97.12 171 ARG A C 1
ATOM 1329 O O . ARG A 1 171 ? -0.354 -9.409 7.908 1.00 97.12 171 ARG A O 1
ATOM 1336 N N . LYS A 1 172 ? -2.231 -9.833 9.089 1.00 97.31 172 LYS A N 1
ATOM 1337 C CA . LYS A 1 172 ? -3.173 -9.714 7.964 1.00 97.31 172 LYS A CA 1
ATOM 1338 C C . LYS A 1 172 ? -3.074 -8.333 7.323 1.00 97.31 172 LYS A C 1
ATOM 1340 O O . LYS A 1 172 ? -2.854 -8.231 6.119 1.00 97.31 172 LYS A O 1
ATOM 1345 N N . LEU A 1 173 ? -3.212 -7.273 8.123 1.00 98.31 173 LEU A N 1
ATOM 1346 C CA . LEU A 1 173 ? -3.206 -5.901 7.607 1.00 98.31 173 LEU A CA 1
ATOM 1347 C C . LEU A 1 173 ? -1.845 -5.511 7.015 1.00 98.31 173 LEU A C 1
ATOM 1349 O O . LEU A 1 173 ? -1.816 -4.922 5.941 1.00 98.31 173 LEU A O 1
ATOM 1353 N N . ALA A 1 174 ? -0.733 -5.894 7.646 1.00 98.12 174 ALA A N 1
ATOM 1354 C CA . ALA A 1 174 ? 0.618 -5.671 7.127 1.00 98.12 174 ALA A CA 1
ATOM 1355 C C . ALA A 1 174 ? 0.842 -6.351 5.771 1.00 98.12 174 ALA A C 1
ATOM 1357 O O . ALA A 1 174 ? 1.416 -5.747 4.868 1.00 98.12 174 ALA A O 1
ATOM 1358 N N . SER A 1 175 ? 0.338 -7.575 5.606 1.00 98.25 175 SER A N 1
ATOM 1359 C CA . SER A 1 175 ? 0.450 -8.319 4.347 1.00 98.25 175 SER A CA 1
ATOM 1360 C C . SER A 1 175 ? -0.330 -7.638 3.220 1.00 98.25 175 SER A C 1
ATOM 1362 O O . SER A 1 175 ? 0.214 -7.391 2.148 1.00 98.25 175 SER A O 1
ATOM 1364 N N . ILE A 1 176 ? -1.589 -7.262 3.471 1.00 98.44 176 ILE A N 1
ATOM 1365 C CA . ILE A 1 176 ? -2.420 -6.538 2.492 1.00 98.44 176 ILE A CA 1
ATOM 1366 C C . ILE A 1 176 ? -1.786 -5.183 2.150 1.00 98.44 176 ILE A C 1
ATOM 1368 O O . ILE A 1 176 ? -1.757 -4.782 0.988 1.00 98.44 176 ILE A O 1
ATOM 1372 N N . PHE A 1 177 ? -1.256 -4.486 3.157 1.00 98.56 177 PHE A N 1
ATOM 1373 C CA . PHE A 1 177 ? -0.613 -3.191 2.985 1.00 98.56 177 PHE A CA 1
ATOM 1374 C C . PHE A 1 177 ? 0.650 -3.270 2.126 1.00 98.56 177 PHE A C 1
ATOM 1376 O O . PHE A 1 177 ? 0.768 -2.527 1.153 1.00 98.56 177 PHE A O 1
ATOM 1383 N N . LYS A 1 178 ? 1.564 -4.198 2.435 1.00 97.62 178 LYS A N 1
ATOM 1384 C CA . LYS A 1 178 ? 2.788 -4.401 1.650 1.00 97.62 178 LYS A CA 1
ATOM 1385 C C . LYS A 1 178 ? 2.467 -4.768 0.204 1.00 97.62 178 LYS A C 1
ATOM 1387 O O . LYS A 1 178 ? 3.085 -4.226 -0.704 1.00 97.62 178 LYS A O 1
ATOM 1392 N N . LEU A 1 179 ? 1.460 -5.617 -0.019 1.00 98.06 179 LEU A N 1
ATOM 1393 C CA . LEU A 1 179 ? 0.975 -5.919 -1.365 1.00 98.06 179 LEU A CA 1
ATOM 1394 C C . LEU A 1 179 ? 0.520 -4.646 -2.098 1.00 98.06 179 LEU A C 1
ATOM 1396 O O . LEU A 1 179 ? 0.900 -4.429 -3.244 1.00 98.06 179 LEU A O 1
ATOM 1400 N N . ALA A 1 180 ? -0.254 -3.780 -1.443 1.00 98.00 180 ALA A N 1
ATOM 1401 C CA . ALA A 1 180 ? -0.731 -2.540 -2.051 1.00 98.00 180 ALA A CA 1
ATOM 1402 C C . ALA A 1 180 ? 0.397 -1.545 -2.388 1.00 98.00 180 ALA A C 1
ATOM 1404 O O . ALA A 1 180 ? 0.344 -0.914 -3.448 1.00 98.00 180 ALA A O 1
ATOM 1405 N N . ASP A 1 181 ? 1.409 -1.412 -1.525 1.00 96.38 181 ASP A N 1
ATOM 1406 C CA . ASP A 1 181 ? 2.594 -0.576 -1.782 1.00 96.38 181 ASP A CA 1
ATOM 1407 C C . ASP A 1 181 ? 3.467 -1.141 -2.915 1.00 96.38 181 ASP A C 1
ATOM 1409 O O . ASP A 1 181 ? 3.847 -0.422 -3.848 1.00 96.38 181 ASP A O 1
ATOM 1413 N N . MET A 1 182 ? 3.707 -2.454 -2.901 1.00 95.44 182 MET A N 1
ATOM 1414 C CA . MET A 1 182 ? 4.431 -3.161 -3.960 1.00 95.44 182 MET A CA 1
ATOM 1415 C C . MET A 1 182 ? 3.796 -2.915 -5.338 1.00 95.44 182 MET A C 1
ATOM 1417 O O . MET A 1 182 ? 4.510 -2.686 -6.312 1.00 95.44 182 MET A O 1
ATOM 1421 N N . LEU A 1 183 ? 2.462 -2.921 -5.427 1.00 96.06 183 LEU A N 1
ATOM 1422 C CA . LEU A 1 183 ? 1.730 -2.776 -6.691 1.00 96.06 183 LEU A CA 1
ATOM 1423 C C . LEU A 1 183 ? 1.714 -1.364 -7.271 1.00 96.06 183 LEU A C 1
ATOM 1425 O O . LEU A 1 183 ? 1.326 -1.187 -8.425 1.00 96.06 183 LEU A O 1
ATOM 1429 N N . HIS A 1 184 ? 2.139 -0.346 -6.526 1.00 93.31 184 HIS A N 1
ATOM 1430 C CA . HIS A 1 184 ? 2.382 0.955 -7.130 1.00 93.31 184 HIS A CA 1
ATOM 1431 C C . HIS A 1 184 ? 3.737 0.897 -7.849 1.00 93.31 184 HIS A C 1
ATOM 1433 O O . HIS A 1 184 ? 4.751 1.293 -7.297 1.00 93.31 184 HIS A O 1
ATOM 1439 N N . THR A 1 185 ? 3.804 0.345 -9.056 1.00 87.44 185 THR A N 1
ATOM 1440 C CA . THR A 1 185 ? 5.079 0.114 -9.769 1.00 87.44 185 THR A CA 1
ATOM 1441 C C . THR A 1 185 ? 5.108 0.709 -11.180 1.00 87.44 185 THR A C 1
ATOM 1443 O O . THR A 1 185 ? 6.011 0.403 -11.951 1.00 87.44 185 THR A O 1
ATOM 1446 N N . ASP A 1 186 ? 4.139 1.558 -11.506 1.00 85.25 186 ASP A N 1
ATOM 1447 C CA . ASP A 1 186 ? 3.989 2.201 -12.811 1.00 85.25 186 ASP A CA 1
ATOM 1448 C C . ASP A 1 186 ? 4.683 3.575 -12.883 1.00 85.25 186 ASP A C 1
ATOM 1450 O O . ASP A 1 186 ? 5.401 4.009 -11.966 1.00 85.25 186 ASP A O 1
ATOM 1454 N N . GLU A 1 187 ? 4.455 4.266 -14.000 1.00 76.56 187 GLU A N 1
ATOM 1455 C CA . GLU A 1 187 ? 5.076 5.544 -14.317 1.00 76.56 187 GLU A CA 1
ATOM 1456 C C . GLU A 1 187 ? 4.709 6.656 -13.329 1.00 76.56 187 GLU A C 1
ATOM 1458 O O . GLU A 1 187 ? 5.477 7.601 -13.144 1.00 76.56 187 GLU A O 1
ATOM 1463 N N . THR A 1 188 ? 3.597 6.526 -12.602 1.00 78.31 188 THR A N 1
ATOM 1464 C CA . THR A 1 188 ? 3.205 7.506 -11.582 1.00 78.31 188 THR A CA 1
ATOM 1465 C C . THR A 1 188 ? 4.122 7.464 -10.353 1.00 78.31 188 THR A C 1
ATOM 1467 O O . THR A 1 188 ? 4.117 8.387 -9.542 1.00 78.31 188 THR A O 1
ATOM 1470 N N . ARG A 1 189 ? 5.007 6.458 -10.259 1.00 74.62 189 ARG A N 1
ATOM 1471 C CA . ARG A 1 189 ? 6.100 6.365 -9.271 1.00 74.62 189 ARG A CA 1
ATOM 1472 C C . ARG A 1 189 ? 7.458 6.839 -9.809 1.00 74.62 189 ARG A C 1
ATOM 1474 O O . ARG A 1 189 ? 8.491 6.580 -9.173 1.00 74.62 189 ARG A O 1
ATOM 1481 N N . THR A 1 190 ? 7.516 7.441 -10.999 1.00 64.06 190 THR A N 1
ATOM 1482 C CA . THR A 1 190 ? 8.792 7.783 -11.652 1.00 64.06 190 THR A CA 1
ATOM 1483 C C . THR A 1 190 ? 9.439 9.065 -11.128 1.00 64.06 190 THR A C 1
ATOM 1485 O O . THR A 1 190 ? 8.872 9.859 -10.377 1.00 64.06 190 THR A O 1
ATOM 1488 N N . PHE A 1 191 ? 10.721 9.179 -11.465 1.00 60.91 191 PHE A N 1
ATOM 1489 C CA . PHE A 1 191 ? 11.573 10.344 -11.288 1.00 60.91 191 PHE A CA 1
ATOM 1490 C C . PHE A 1 191 ? 11.178 11.435 -12.292 1.00 60.91 191 PHE A C 1
ATOM 1492 O O . PHE A 1 191 ? 10.975 11.132 -13.465 1.00 60.91 191 PHE A O 1
ATOM 1499 N N . HIS A 1 192 ? 11.085 12.689 -11.839 1.00 57.34 192 HIS A N 1
ATOM 1500 C CA . HIS A 1 192 ? 10.752 13.832 -12.703 1.00 57.34 192 HIS A CA 1
ATOM 1501 C C . HIS A 1 192 ? 11.898 14.299 -13.617 1.00 57.34 192 HIS A C 1
ATOM 1503 O O . HIS A 1 192 ? 11.667 15.163 -14.459 1.00 57.34 192 HIS A O 1
ATOM 1509 N N . GLY A 1 193 ? 13.115 13.776 -13.449 1.00 58.81 193 GLY A N 1
ATOM 1510 C CA . GLY A 1 193 ? 14.228 14.045 -14.360 1.00 58.81 193 GLY A CA 1
ATOM 1511 C C . GLY A 1 193 ? 14.385 12.972 -15.438 1.00 58.81 193 GLY A C 1
ATOM 1512 O O . GLY A 1 193 ? 13.554 12.066 -15.586 1.00 58.81 193 GLY A O 1
ATOM 1513 N N . ASP A 1 194 ? 15.470 13.068 -16.199 1.00 62.47 194 ASP A N 1
ATOM 1514 C CA . ASP A 1 194 ? 15.754 12.108 -17.255 1.00 62.47 194 ASP A CA 1
ATOM 1515 C C . ASP A 1 194 ? 16.225 10.769 -16.658 1.00 62.47 194 ASP A C 1
ATOM 1517 O O . ASP A 1 194 ? 17.087 10.729 -15.780 1.00 62.47 194 ASP A O 1
ATOM 1521 N N . ALA A 1 195 ? 15.647 9.651 -17.108 1.00 63.53 195 ALA A N 1
ATOM 1522 C CA . ALA A 1 195 ? 16.102 8.335 -16.647 1.00 63.53 195 ALA A CA 1
ATOM 1523 C C . ALA A 1 195 ? 17.501 8.016 -17.186 1.00 63.53 195 ALA A C 1
ATOM 1525 O O . ALA A 1 195 ? 18.202 7.198 -16.589 1.00 63.53 195 ALA A O 1
ATOM 1526 N N . ASP A 1 196 ? 17.913 8.688 -18.261 1.00 67.81 196 ASP A N 1
ATOM 1527 C CA . ASP A 1 196 ? 19.233 8.537 -18.864 1.00 67.81 196 ASP A CA 1
ATOM 1528 C C . ASP A 1 196 ? 20.347 9.174 -18.018 1.00 67.81 196 ASP A C 1
ATOM 1530 O O . ASP A 1 196 ? 21.511 8.794 -18.136 1.00 67.81 196 ASP A O 1
ATOM 1534 N N . GLU A 1 197 ? 19.991 10.055 -17.078 1.00 74.81 197 GLU A N 1
ATOM 1535 C CA . GLU A 1 197 ? 20.909 10.585 -16.060 1.00 74.81 197 GLU A CA 1
ATOM 1536 C C . GLU A 1 197 ? 21.097 9.626 -14.870 1.00 74.81 197 GLU A C 1
ATOM 1538 O O . GLU A 1 197 ? 21.970 9.829 -14.022 1.00 74.81 197 GLU A O 1
ATOM 1543 N N . LEU A 1 198 ? 20.281 8.572 -14.773 1.00 80.25 198 LEU A N 1
ATOM 1544 C CA . LEU A 1 198 ? 20.404 7.560 -13.730 1.00 80.25 198 LEU A CA 1
ATOM 1545 C C . LEU A 1 198 ? 21.367 6.453 -14.166 1.00 80.25 198 LEU A C 1
ATOM 1547 O O . LEU A 1 198 ? 21.507 6.122 -15.341 1.00 80.25 198 LEU A O 1
ATOM 1551 N N . HIS A 1 199 ? 21.986 5.787 -13.193 1.00 80.56 199 HIS A N 1
ATOM 1552 C CA . HIS A 1 199 ? 22.877 4.655 -13.450 1.00 80.56 199 HIS A CA 1
ATOM 1553 C C . HIS A 1 199 ? 22.542 3.451 -12.560 1.00 80.56 199 HIS A C 1
ATOM 1555 O O . HIS A 1 199 ? 21.930 3.580 -11.494 1.00 80.56 199 HIS A O 1
ATOM 1561 N N . GLY A 1 200 ? 22.938 2.257 -13.014 1.00 85.44 200 GLY A N 1
ATOM 1562 C CA . GLY A 1 200 ? 22.761 0.999 -12.285 1.00 85.44 200 GLY A CA 1
ATOM 1563 C C . GLY A 1 200 ? 21.302 0.695 -11.927 1.00 85.44 200 GLY A C 1
ATOM 1564 O O . GLY A 1 200 ? 20.391 0.877 -12.736 1.00 85.44 200 GLY A O 1
ATOM 1565 N N . VAL A 1 201 ? 21.076 0.254 -10.685 1.00 83.19 201 VAL A N 1
ATOM 1566 C CA . VAL A 1 201 ? 19.754 -0.155 -10.171 1.00 83.19 201 VAL A CA 1
ATOM 1567 C C . VAL A 1 201 ? 18.720 0.973 -10.252 1.00 83.19 201 VAL A C 1
ATOM 1569 O O . VAL A 1 201 ? 17.545 0.715 -10.506 1.00 83.19 201 VAL A O 1
ATOM 1572 N N . ALA A 1 202 ? 19.134 2.232 -10.068 1.00 81.44 202 ALA A N 1
ATOM 1573 C CA . ALA A 1 202 ? 18.218 3.369 -10.137 1.00 81.44 202 ALA A CA 1
ATOM 1574 C C . ALA A 1 202 ? 17.637 3.554 -11.547 1.00 81.44 202 ALA A C 1
ATOM 1576 O O . ALA A 1 202 ? 16.437 3.799 -11.677 1.00 81.44 202 ALA A O 1
ATOM 1577 N N . ARG A 1 203 ? 18.465 3.374 -12.587 1.00 86.19 203 ARG A N 1
ATOM 1578 C CA . ARG A 1 203 ? 18.026 3.431 -13.987 1.00 86.19 203 ARG A CA 1
ATOM 1579 C C . ARG A 1 203 ? 17.108 2.269 -14.333 1.00 86.19 203 ARG A C 1
ATOM 1581 O O . ARG A 1 203 ? 16.016 2.505 -14.831 1.00 86.19 203 ARG A O 1
ATOM 1588 N N . GLN A 1 204 ? 17.499 1.043 -13.983 1.00 87.81 204 GLN A N 1
ATOM 1589 C CA . GLN A 1 204 ? 16.673 -0.150 -14.220 1.00 87.81 204 GLN A CA 1
ATOM 1590 C C . GLN A 1 204 ? 15.284 -0.012 -13.584 1.00 87.81 204 GLN A C 1
ATOM 1592 O O . GLN A 1 204 ? 14.263 -0.254 -14.222 1.00 87.81 204 GLN A O 1
ATOM 1597 N N . LYS A 1 205 ? 15.224 0.503 -12.351 1.00 87.56 205 LYS A N 1
ATOM 1598 C CA . LYS A 1 205 ? 13.957 0.784 -11.668 1.00 87.56 205 LYS A CA 1
ATOM 1599 C C . LYS A 1 205 ? 13.122 1.857 -12.373 1.00 87.56 205 LYS A C 1
ATOM 1601 O O . LYS A 1 205 ? 11.898 1.750 -12.399 1.00 87.56 205 LYS A O 1
ATOM 1606 N N . ALA A 1 206 ? 13.755 2.904 -12.898 1.00 87.50 206 ALA A N 1
ATOM 1607 C CA . ALA A 1 206 ? 13.062 3.958 -13.633 1.00 87.50 206 ALA A CA 1
ATOM 1608 C C . ALA A 1 206 ? 12.509 3.447 -14.972 1.00 87.50 206 ALA A C 1
ATOM 1610 O O . ALA A 1 206 ? 11.348 3.716 -15.270 1.00 87.50 206 ALA A O 1
ATOM 1611 N N . LEU A 1 207 ? 13.298 2.671 -15.723 1.00 90.25 207 LEU A N 1
ATOM 1612 C CA . LEU A 1 207 ? 12.881 2.037 -16.977 1.00 90.25 207 LEU A CA 1
ATOM 1613 C C . LEU A 1 207 ? 11.693 1.101 -16.764 1.00 90.25 207 LEU A C 1
ATOM 1615 O O . LEU A 1 207 ? 10.661 1.270 -17.410 1.00 90.25 207 LEU A O 1
ATOM 1619 N N . ALA A 1 208 ? 11.787 0.186 -15.794 1.00 92.19 208 ALA A N 1
ATOM 1620 C CA . ALA A 1 208 ? 10.696 -0.729 -15.472 1.00 92.19 208 ALA A CA 1
ATOM 1621 C C . ALA A 1 208 ? 9.396 0.029 -15.162 1.00 92.19 208 ALA A C 1
ATOM 1623 O O . ALA A 1 208 ? 8.350 -0.284 -15.717 1.00 92.19 208 ALA A O 1
ATOM 1624 N N . ARG A 1 209 ? 9.465 1.083 -14.338 1.00 90.81 209 ARG A N 1
ATOM 1625 C CA . ARG A 1 209 ? 8.293 1.896 -13.980 1.00 90.81 209 ARG A CA 1
ATOM 1626 C C . ARG A 1 209 ? 7.684 2.635 -15.164 1.00 90.81 209 ARG A C 1
ATOM 1628 O O . ARG A 1 209 ? 6.470 2.666 -15.270 1.00 90.81 209 ARG A O 1
ATOM 1635 N N . ARG A 1 210 ? 8.501 3.207 -16.053 1.00 89.81 210 ARG A N 1
ATOM 1636 C CA . ARG A 1 210 ? 8.015 3.853 -17.289 1.00 89.81 210 ARG A CA 1
ATOM 1637 C C . ARG A 1 210 ? 7.341 2.862 -18.241 1.00 89.81 210 ARG A C 1
ATOM 1639 O O . ARG A 1 210 ? 6.516 3.264 -19.047 1.00 89.81 210 ARG A O 1
ATOM 1646 N N . THR A 1 211 ? 7.704 1.588 -18.139 1.00 92.19 211 THR A N 1
ATOM 1647 C CA . THR A 1 211 ? 7.244 0.534 -19.047 1.00 92.19 211 THR A CA 1
ATOM 1648 C C . THR A 1 211 ? 6.027 -0.223 -18.509 1.00 92.19 211 THR A C 1
ATOM 1650 O O . THR A 1 211 ? 5.204 -0.718 -19.281 1.00 92.19 211 THR A O 1
ATOM 1653 N N . ILE A 1 212 ? 5.900 -0.340 -17.185 1.00 94.00 212 ILE A N 1
ATOM 1654 C CA . ILE A 1 212 ? 4.750 -0.968 -16.533 1.00 94.00 212 ILE A CA 1
ATOM 1655 C C . ILE A 1 212 ? 3.553 -0.020 -16.608 1.00 94.00 212 ILE A C 1
ATOM 1657 O O . ILE A 1 212 ? 3.577 1.085 -16.071 1.00 94.00 212 ILE A O 1
ATOM 1661 N N . THR A 1 213 ? 2.479 -0.494 -17.231 1.00 92.25 213 THR A N 1
ATOM 1662 C CA . THR A 1 213 ? 1.251 0.273 -17.478 1.00 92.25 213 THR A CA 1
ATOM 1663 C C . THR A 1 213 ? 0.198 0.081 -16.388 1.00 92.25 213 THR A C 1
ATOM 1665 O O . THR A 1 213 ? -0.793 0.809 -16.344 1.00 92.25 213 THR A O 1
ATOM 1668 N N . GLY A 1 214 ? 0.396 -0.891 -15.494 1.00 93.12 214 GLY A N 1
ATOM 1669 C CA . GLY A 1 214 ? -0.487 -1.138 -14.362 1.00 93.12 214 GLY A CA 1
ATOM 1670 C C . GLY A 1 214 ? -0.575 -2.611 -13.981 1.00 93.12 214 GLY A C 1
ATOM 1671 O O . GLY A 1 214 ? 0.344 -3.402 -14.197 1.00 93.12 214 GLY A O 1
ATOM 1672 N N . TRP A 1 215 ? -1.695 -2.968 -13.357 1.00 95.94 215 TRP A N 1
ATOM 1673 C CA . TRP A 1 215 ? -2.002 -4.334 -12.947 1.00 95.94 215 TRP A CA 1
ATOM 1674 C C . TRP A 1 215 ? -3.512 -4.566 -12.897 1.00 95.94 215 TRP A C 1
ATOM 1676 O O . TRP A 1 215 ? -4.267 -3.604 -12.730 1.00 95.94 215 TRP A O 1
ATOM 1686 N N . TYR A 1 216 ? -3.946 -5.823 -12.983 1.00 94.62 216 TYR A N 1
ATOM 1687 C CA . TYR A 1 216 ? -5.340 -6.248 -12.792 1.00 94.62 216 TYR A CA 1
ATOM 1688 C C . TYR A 1 216 ? -5.432 -7.617 -12.098 1.00 94.62 216 TYR A C 1
ATOM 1690 O O . TYR A 1 216 ? -4.442 -8.354 -12.038 1.00 94.62 216 TYR A O 1
ATOM 1698 N N . LEU A 1 217 ? -6.603 -7.967 -11.556 1.00 94.44 217 LEU A N 1
ATOM 1699 C CA . LEU A 1 217 ? -6.880 -9.309 -11.023 1.00 94.44 217 LEU A CA 1
ATOM 1700 C C . LEU A 1 217 ? -7.468 -10.238 -12.087 1.00 94.44 217 LEU A C 1
ATOM 1702 O O . LEU A 1 217 ? -8.438 -9.900 -12.761 1.00 94.44 217 LEU A O 1
ATOM 1706 N N . LYS A 1 218 ? -6.911 -11.446 -12.180 1.00 93.12 218 LYS A N 1
ATOM 1707 C CA . LYS A 1 218 ? -7.511 -12.574 -12.898 1.00 93.12 218 LYS A CA 1
ATOM 1708 C C . LYS A 1 218 ? -8.558 -13.274 -12.028 1.00 93.12 218 LYS A C 1
ATOM 1710 O O . LYS A 1 218 ? -8.537 -13.177 -10.799 1.00 93.12 218 LYS A O 1
ATOM 1715 N N . ASP A 1 219 ? -9.426 -14.053 -12.670 1.00 87.81 219 ASP A N 1
ATOM 1716 C CA . ASP A 1 219 ? -10.521 -14.787 -12.017 1.00 87.81 219 ASP A CA 1
ATOM 1717 C C . ASP A 1 219 ? -10.046 -15.757 -10.927 1.00 87.81 219 ASP A C 1
ATOM 1719 O O . ASP A 1 219 ? -10.742 -15.992 -9.939 1.00 87.81 219 ASP A O 1
ATOM 1723 N N . ASP A 1 220 ? -8.839 -16.303 -11.082 1.00 88.62 220 ASP A N 1
ATOM 1724 C CA . ASP A 1 220 ? -8.210 -17.224 -10.137 1.00 88.62 220 ASP A CA 1
ATOM 1725 C C . ASP A 1 220 ? -7.499 -16.515 -8.972 1.00 88.62 220 ASP A C 1
ATOM 1727 O O . ASP A 1 220 ? -6.788 -17.163 -8.197 1.00 88.62 220 ASP A O 1
ATOM 1731 N N . ASN A 1 221 ? -7.707 -15.200 -8.833 1.00 88.12 221 ASN A N 1
ATOM 1732 C CA . ASN A 1 221 ? -7.109 -14.350 -7.812 1.00 88.12 221 ASN A CA 1
ATOM 1733 C C . ASN A 1 221 ? -5.587 -14.140 -7.971 1.00 88.12 221 ASN A C 1
ATOM 1735 O O . ASN A 1 221 ? -4.886 -13.813 -7.007 1.00 88.12 221 ASN A O 1
ATOM 1739 N N . THR A 1 222 ? -5.070 -14.325 -9.186 1.00 95.19 222 THR A N 1
ATOM 1740 C CA . THR A 1 222 ? -3.704 -13.954 -9.567 1.00 95.19 222 THR A CA 1
ATOM 1741 C C . THR A 1 222 ? -3.646 -12.481 -9.967 1.00 95.19 222 THR A C 1
ATOM 1743 O O . THR A 1 222 ? -4.504 -11.994 -10.703 1.00 95.19 222 THR A O 1
ATOM 1746 N N . ILE A 1 223 ? -2.627 -11.758 -9.497 1.00 97.19 223 ILE A N 1
ATOM 1747 C CA . ILE A 1 223 ? -2.344 -10.399 -9.969 1.00 97.19 223 ILE A CA 1
ATOM 1748 C C . ILE A 1 223 ? -1.558 -10.496 -11.272 1.00 97.19 223 ILE A C 1
ATOM 1750 O O . ILE A 1 223 ? -0.512 -11.140 -11.314 1.00 97.19 223 ILE A O 1
ATOM 1754 N N . CYS A 1 224 ? -2.029 -9.823 -12.314 1.00 96.44 224 CYS A N 1
ATOM 1755 C CA . CYS A 1 224 ? -1.316 -9.688 -13.573 1.00 96.44 224 CYS A CA 1
ATOM 1756 C C . CYS A 1 224 ? -0.762 -8.269 -13.705 1.00 96.44 224 CYS A C 1
ATOM 1758 O O . CYS A 1 224 ? -1.539 -7.319 -13.771 1.00 96.44 224 CYS A O 1
ATOM 1760 N N . ILE A 1 225 ? 0.562 -8.125 -13.761 1.00 96.81 225 ILE A N 1
ATOM 1761 C CA . ILE A 1 225 ? 1.234 -6.871 -14.127 1.00 96.81 225 ILE A CA 1
ATOM 1762 C C . ILE A 1 225 ? 1.192 -6.724 -15.649 1.00 96.81 225 ILE A C 1
ATOM 1764 O O . ILE A 1 225 ? 1.410 -7.704 -16.363 1.00 96.81 225 ILE A O 1
ATOM 1768 N N . THR A 1 226 ? 0.916 -5.526 -16.151 1.00 95.44 226 THR A N 1
ATOM 1769 C CA . THR A 1 226 ? 0.922 -5.222 -17.588 1.00 95.44 226 THR A CA 1
ATOM 1770 C C . THR A 1 226 ? 2.087 -4.307 -17.929 1.00 95.44 226 THR A C 1
ATOM 1772 O O . THR A 1 226 ? 2.374 -3.366 -17.190 1.00 95.44 226 THR A O 1
ATOM 1775 N N . ALA A 1 227 ? 2.770 -4.578 -19.037 1.00 94.94 227 ALA A N 1
ATOM 1776 C CA . ALA A 1 227 ? 3.901 -3.775 -19.492 1.00 94.94 227 ALA A CA 1
ATOM 1777 C C . ALA A 1 227 ? 3.960 -3.702 -21.021 1.00 94.94 227 ALA A C 1
ATOM 1779 O O . ALA A 1 227 ? 3.555 -4.648 -21.697 1.00 94.94 227 ALA A O 1
ATOM 1780 N N . SER A 1 228 ? 4.508 -2.602 -21.538 1.00 93.44 228 SER A N 1
ATOM 1781 C CA . SER A 1 228 ? 4.620 -2.323 -22.978 1.00 93.44 228 SER A CA 1
ATOM 1782 C C . SER A 1 228 ? 6.037 -1.831 -23.330 1.00 93.44 228 SER A C 1
ATOM 1784 O O . SER A 1 228 ? 6.229 -0.638 -23.562 1.00 93.44 228 SER A O 1
ATOM 1786 N N . PRO A 1 229 ? 7.058 -2.710 -23.286 1.00 92.50 229 PRO A N 1
ATOM 1787 C CA . PRO A 1 229 ? 8.440 -2.368 -23.624 1.00 92.50 229 PRO A CA 1
ATOM 1788 C C . PRO A 1 229 ? 8.600 -2.050 -25.108 1.00 92.50 229 PRO A C 1
ATOM 1790 O O . PRO A 1 229 ? 7.972 -2.672 -25.962 1.00 92.50 229 PRO A O 1
ATOM 1793 N N . ARG A 1 230 ? 9.496 -1.111 -25.414 1.00 89.69 230 ARG A N 1
ATOM 1794 C CA . ARG A 1 230 ? 9.798 -0.649 -26.779 1.00 89.69 230 ARG A CA 1
ATOM 1795 C C . ARG A 1 230 ? 11.061 -1.273 -27.359 1.00 89.69 230 ARG A C 1
ATOM 1797 O O . ARG A 1 230 ? 11.258 -1.239 -28.573 1.00 89.69 230 ARG A O 1
ATOM 1804 N N . ASP A 1 231 ? 11.919 -1.814 -26.501 1.00 88.75 231 ASP A N 1
ATOM 1805 C CA . ASP A 1 231 ? 13.174 -2.459 -26.865 1.00 88.75 231 ASP A CA 1
ATOM 1806 C C . ASP A 1 231 ? 13.555 -3.574 -25.871 1.00 88.75 231 ASP A C 1
ATOM 1808 O O . ASP A 1 231 ? 12.851 -3.863 -24.896 1.00 88.75 231 ASP A O 1
ATOM 1812 N N . GLY A 1 232 ? 14.678 -4.244 -26.146 1.00 90.25 232 GLY A N 1
ATOM 1813 C CA . GLY A 1 232 ? 15.184 -5.331 -25.309 1.00 90.25 232 GLY A CA 1
ATOM 1814 C C . GLY A 1 232 ? 15.665 -4.886 -23.924 1.00 90.25 232 GLY A C 1
ATOM 1815 O O . GLY A 1 232 ? 15.683 -5.701 -23.002 1.00 90.25 232 GLY A O 1
ATOM 1816 N N . GLU A 1 233 ? 16.032 -3.616 -23.748 1.00 91.00 233 GLU A N 1
ATOM 1817 C CA . GLU A 1 233 ? 16.488 -3.096 -22.461 1.00 91.00 233 GLU A CA 1
ATOM 1818 C C . GLU A 1 233 ? 15.309 -2.850 -21.516 1.00 91.00 233 GLU A C 1
ATOM 1820 O O . GLU A 1 233 ? 15.336 -3.300 -20.369 1.00 91.00 233 GLU A O 1
ATOM 1825 N N . GLU A 1 234 ? 14.245 -2.207 -21.999 1.00 91.62 234 GLU A N 1
ATOM 1826 C CA . GLU A 1 234 ? 12.999 -2.034 -21.246 1.00 91.62 234 GLU A CA 1
ATOM 1827 C C . GLU A 1 234 ? 12.375 -3.385 -20.889 1.00 91.62 234 GLU A C 1
ATOM 1829 O O . GLU A 1 234 ? 11.934 -3.588 -19.756 1.00 91.62 234 GLU A O 1
ATOM 1834 N N . MET A 1 235 ? 12.411 -4.343 -21.822 1.00 93.94 235 MET A N 1
ATOM 1835 C CA . MET A 1 235 ? 11.979 -5.721 -21.579 1.00 93.94 235 MET A CA 1
ATOM 1836 C C . MET A 1 235 ? 12.747 -6.355 -20.409 1.00 93.94 235 MET A C 1
ATOM 1838 O O . MET A 1 235 ? 12.136 -6.919 -19.497 1.00 93.94 235 MET A O 1
ATOM 1842 N N . GLN A 1 236 ? 14.079 -6.248 -20.403 1.00 94.12 236 GLN A N 1
ATOM 1843 C CA . GLN A 1 236 ? 14.908 -6.789 -19.324 1.00 94.12 236 GLN A CA 1
ATOM 1844 C C . GLN A 1 236 ? 14.610 -6.099 -17.986 1.00 94.12 236 GLN A C 1
ATOM 1846 O O . GLN A 1 236 ? 14.413 -6.779 -16.979 1.00 94.12 236 GLN A O 1
ATOM 1851 N N . ALA A 1 237 ? 14.499 -4.767 -17.982 1.00 94.00 237 ALA A N 1
ATOM 1852 C CA . ALA A 1 237 ? 14.184 -3.986 -16.787 1.00 94.00 237 ALA A CA 1
ATOM 1853 C C . ALA A 1 237 ? 12.850 -4.419 -16.155 1.00 94.00 237 ALA A C 1
ATOM 1855 O O . ALA A 1 237 ? 12.739 -4.575 -14.934 1.00 94.00 237 ALA A O 1
ATOM 1856 N N . VAL A 1 238 ? 11.835 -4.647 -16.991 1.00 95.00 238 VAL A N 1
ATOM 1857 C CA . VAL A 1 238 ? 10.519 -5.141 -16.576 1.00 95.00 238 VAL A CA 1
ATOM 1858 C C . VAL A 1 238 ? 10.617 -6.532 -15.948 1.00 95.00 238 VAL A C 1
ATOM 1860 O O . VAL A 1 238 ? 10.075 -6.736 -14.858 1.00 95.00 238 VAL A O 1
ATOM 1863 N N . TYR A 1 239 ? 11.321 -7.478 -16.577 1.00 95.81 239 TYR A N 1
ATOM 1864 C CA . TYR A 1 239 ? 11.479 -8.829 -16.026 1.00 95.81 239 TYR A CA 1
ATOM 1865 C C . TYR A 1 239 ? 12.257 -8.845 -14.710 1.00 95.81 239 TYR A C 1
ATOM 1867 O O . TYR A 1 239 ? 11.858 -9.547 -13.778 1.00 95.81 239 TYR A O 1
ATOM 1875 N N . ASP A 1 240 ? 13.320 -8.052 -14.595 1.00 95.44 240 ASP A N 1
ATOM 1876 C CA . ASP A 1 240 ? 14.097 -7.940 -13.359 1.00 95.44 240 ASP A CA 1
ATOM 1877 C C . ASP A 1 240 ? 13.239 -7.370 -12.223 1.00 95.44 240 ASP A C 1
ATOM 1879 O O . ASP A 1 240 ? 13.219 -7.917 -11.116 1.00 95.44 240 ASP A O 1
ATOM 1883 N N . SER A 1 241 ? 12.460 -6.319 -12.505 1.00 94.81 241 SER A N 1
ATOM 1884 C CA . SER A 1 241 ? 11.517 -5.742 -11.540 1.00 94.81 241 SER A CA 1
ATOM 1885 C C . SER A 1 241 ? 10.432 -6.743 -11.136 1.00 94.81 241 SER A C 1
ATOM 1887 O O . SER A 1 241 ? 10.132 -6.881 -9.949 1.00 94.81 241 SER A O 1
ATOM 1889 N N . PHE A 1 242 ? 9.863 -7.478 -12.094 1.00 96.31 242 PHE A N 1
ATOM 1890 C CA . PHE A 1 242 ? 8.854 -8.506 -11.834 1.00 96.31 242 PHE A CA 1
ATOM 1891 C C . PHE A 1 242 ? 9.393 -9.634 -10.946 1.00 96.31 242 PHE A C 1
ATOM 1893 O O . PHE A 1 242 ? 8.749 -10.007 -9.962 1.00 96.31 242 PHE A O 1
ATOM 1900 N N . ASN A 1 243 ? 10.583 -10.157 -11.254 1.00 96.56 243 ASN A N 1
ATOM 1901 C CA . ASN A 1 243 ? 11.218 -11.206 -10.455 1.00 96.56 243 ASN A CA 1
ATOM 1902 C C . ASN A 1 243 ? 11.503 -10.711 -9.035 1.00 96.56 243 ASN A C 1
ATOM 1904 O O . ASN A 1 243 ? 11.193 -11.412 -8.070 1.00 96.56 243 ASN A O 1
ATOM 1908 N N . TYR A 1 244 ? 11.996 -9.476 -8.896 1.00 95.31 244 TYR A N 1
ATOM 1909 C CA . TYR A 1 244 ? 12.205 -8.861 -7.590 1.00 95.31 244 TYR A CA 1
ATOM 1910 C C . TYR A 1 244 ? 10.903 -8.771 -6.784 1.00 95.31 244 TYR A C 1
ATOM 1912 O O . TYR A 1 244 ? 10.868 -9.233 -5.644 1.00 95.31 244 TYR A O 1
ATOM 1920 N N . MET A 1 245 ?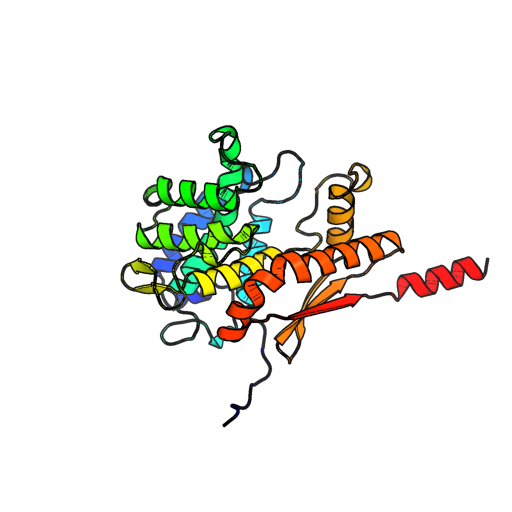 9.821 -8.252 -7.379 1.00 95.44 245 MET A N 1
ATOM 1921 C CA . MET A 1 245 ? 8.503 -8.178 -6.734 1.00 95.44 245 MET A CA 1
ATOM 1922 C C . MET A 1 245 ? 8.009 -9.561 -6.299 1.00 95.44 245 MET A C 1
ATOM 1924 O O . MET A 1 245 ? 7.548 -9.743 -5.175 1.00 95.44 245 MET A O 1
ATOM 1928 N N . ARG A 1 246 ? 8.120 -10.568 -7.167 1.00 96.81 246 ARG A N 1
ATOM 1929 C CA . ARG A 1 246 ? 7.657 -11.923 -6.860 1.00 96.81 246 ARG A CA 1
ATOM 1930 C C . ARG A 1 246 ? 8.429 -12.539 -5.693 1.00 96.81 246 ARG A C 1
ATOM 1932 O O . ARG A 1 246 ? 7.817 -13.081 -4.776 1.00 96.81 246 ARG A O 1
ATOM 1939 N N . GLU A 1 247 ? 9.754 -12.470 -5.735 1.00 95.94 247 GLU A N 1
ATOM 1940 C CA . GLU A 1 247 ? 10.630 -13.238 -4.842 1.00 95.94 247 GLU A CA 1
ATOM 1941 C C . GLU A 1 247 ? 10.939 -12.516 -3.531 1.00 95.94 247 GLU A C 1
ATOM 1943 O O . GLU A 1 247 ? 11.014 -13.159 -2.487 1.00 95.94 247 GLU A O 1
ATOM 1948 N N . ASN A 1 248 ? 11.082 -11.190 -3.568 1.00 93.88 248 ASN A N 1
ATOM 1949 C CA . ASN A 1 248 ? 11.534 -10.401 -2.420 1.00 93.88 248 ASN A CA 1
ATOM 1950 C C . ASN A 1 248 ? 10.397 -9.625 -1.745 1.00 93.88 248 ASN A C 1
ATOM 1952 O O . ASN A 1 248 ? 10.480 -9.350 -0.551 1.00 93.88 248 ASN A O 1
ATOM 1956 N N . GLU A 1 249 ? 9.326 -9.293 -2.470 1.00 94.88 249 GLU A N 1
ATOM 1957 C CA . GLU A 1 249 ? 8.229 -8.478 -1.930 1.00 94.88 249 GLU A CA 1
ATOM 1958 C C . GLU A 1 249 ? 6.989 -9.321 -1.598 1.00 94.88 249 GLU A C 1
ATOM 1960 O O . GLU A 1 249 ? 6.483 -9.265 -0.475 1.00 94.88 249 GLU A O 1
ATOM 1965 N N . LEU A 1 250 ? 6.512 -10.136 -2.546 1.00 96.88 250 LEU A N 1
ATOM 1966 C CA . LEU A 1 250 ? 5.286 -10.923 -2.400 1.00 96.88 250 LEU A CA 1
ATOM 1967 C C . LEU A 1 250 ? 5.500 -12.214 -1.604 1.00 96.88 250 LEU A C 1
ATOM 1969 O O . LEU A 1 250 ? 4.701 -12.534 -0.722 1.00 96.88 250 LEU A O 1
ATOM 1973 N N . GLN A 1 251 ? 6.561 -12.967 -1.899 1.00 96.38 251 GLN A N 1
ATOM 1974 C CA . GLN A 1 251 ? 6.798 -14.267 -1.268 1.00 96.38 251 GLN A CA 1
ATOM 1975 C C . GLN A 1 251 ? 6.823 -14.222 0.275 1.00 96.38 251 GLN A C 1
ATOM 1977 O O . GLN A 1 251 ? 6.197 -15.097 0.881 1.00 96.38 251 GLN A O 1
ATOM 1982 N N . PRO A 1 252 ? 7.434 -13.215 0.940 1.00 96.06 252 PRO A N 1
ATOM 1983 C CA . PRO A 1 252 ? 7.422 -13.117 2.406 1.00 96.06 252 PRO A CA 1
ATOM 1984 C C . PRO A 1 252 ? 6.023 -12.997 3.032 1.00 96.06 252 PRO A C 1
ATOM 1986 O O . PRO A 1 252 ? 5.823 -13.387 4.180 1.00 96.06 252 PRO A O 1
ATOM 1989 N N . ILE A 1 253 ? 5.040 -12.484 2.286 1.00 97.38 253 ILE A N 1
ATOM 1990 C CA . ILE A 1 253 ? 3.672 -12.228 2.771 1.00 97.38 253 ILE A CA 1
ATOM 1991 C C . ILE A 1 253 ? 2.623 -13.178 2.171 1.00 97.38 253 ILE A C 1
ATOM 1993 O O . ILE A 1 253 ? 1.468 -13.185 2.604 1.00 97.38 253 ILE A O 1
ATOM 1997 N N . ALA A 1 254 ? 3.005 -14.014 1.200 1.00 97.12 254 ALA A N 1
ATOM 1998 C CA . ALA A 1 254 ? 2.090 -14.846 0.416 1.00 97.12 254 ALA A CA 1
ATOM 1999 C C . ALA A 1 254 ? 1.264 -15.821 1.270 1.00 97.12 254 ALA A C 1
ATOM 2001 O O . ALA A 1 254 ? 0.077 -16.021 1.006 1.00 97.12 254 ALA A O 1
ATOM 2002 N N . THR A 1 255 ? 1.856 -16.405 2.317 1.00 96.38 255 THR A N 1
ATOM 2003 C CA . THR A 1 255 ? 1.147 -17.329 3.219 1.00 96.38 255 THR A CA 1
ATOM 2004 C C . THR A 1 255 ? -0.004 -16.636 3.943 1.00 96.38 255 THR A C 1
ATOM 2006 O O . THR A 1 255 ? -1.117 -17.161 3.944 1.00 96.38 255 THR A O 1
ATOM 2009 N N . MET A 1 256 ? 0.238 -15.444 4.499 1.00 96.38 256 MET A N 1
ATOM 2010 C CA . MET A 1 256 ? -0.790 -14.665 5.194 1.00 96.38 256 MET A CA 1
ATOM 2011 C C . MET A 1 256 ? -1.873 -14.169 4.241 1.00 96.38 256 MET A C 1
ATOM 2013 O O . MET A 1 256 ? -3.057 -14.224 4.568 1.00 96.38 256 MET A O 1
ATOM 2017 N N . LEU A 1 257 ? -1.487 -13.732 3.039 1.00 97.06 257 LEU A N 1
ATOM 2018 C CA . LEU A 1 257 ? -2.446 -13.353 2.002 1.00 97.06 257 LEU A CA 1
ATOM 2019 C C . LEU A 1 257 ? -3.349 -14.538 1.646 1.00 97.06 257 LEU A C 1
ATOM 2021 O O . LEU A 1 257 ? -4.569 -14.403 1.678 1.00 97.06 257 LEU A O 1
ATOM 2025 N N . ARG A 1 258 ? -2.775 -15.718 1.389 1.00 96.31 258 ARG A N 1
ATOM 2026 C CA . ARG A 1 258 ? -3.532 -16.933 1.057 1.00 96.31 258 ARG A CA 1
ATOM 2027 C C . ARG A 1 258 ? -4.482 -17.358 2.177 1.00 96.31 258 ARG A C 1
ATOM 2029 O O . ARG A 1 258 ? -5.605 -17.750 1.883 1.00 96.31 258 ARG A O 1
ATOM 2036 N N . LEU A 1 259 ? -4.048 -17.279 3.435 1.00 95.50 259 LEU A N 1
ATOM 2037 C CA . LEU A 1 259 ? -4.852 -17.663 4.601 1.00 95.50 259 LEU A CA 1
ATOM 2038 C C . LEU A 1 259 ? -6.111 -16.802 4.768 1.00 95.50 259 LEU A C 1
ATOM 2040 O O . LEU A 1 259 ? -7.138 -17.290 5.228 1.00 95.50 259 LEU A O 1
ATOM 2044 N N . HIS A 1 260 ? -6.044 -15.539 4.350 1.00 94.50 260 HIS A N 1
ATOM 2045 C CA . HIS A 1 260 ? -7.173 -14.611 4.376 1.00 94.50 260 HIS A CA 1
ATOM 2046 C C . HIS A 1 260 ? -7.820 -14.415 3.000 1.00 94.50 260 HIS A C 1
ATOM 2048 O O . HIS A 1 260 ? -8.469 -13.394 2.772 1.00 94.50 260 HIS A O 1
ATOM 2054 N N . ASP A 1 261 ? -7.621 -15.373 2.088 1.00 94.56 261 ASP A N 1
ATOM 2055 C CA . ASP A 1 261 ? -8.151 -15.362 0.727 1.00 94.56 261 ASP A CA 1
ATOM 2056 C C . ASP A 1 261 ? -7.851 -14.044 -0.017 1.00 94.56 261 ASP A C 1
ATOM 2058 O O . ASP A 1 261 ? -8.702 -13.544 -0.735 1.00 94.56 261 ASP A O 1
ATOM 2062 N N . PHE A 1 262 ? -6.664 -13.446 0.124 1.00 96.19 262 PHE A N 1
ATOM 2063 C CA . PHE A 1 262 ? -6.168 -12.318 -0.687 1.00 96.19 262 PHE A CA 1
ATOM 2064 C C . PHE A 1 262 ? -5.311 -12.797 -1.876 1.00 96.19 262 PHE A C 1
ATOM 2066 O O . PHE A 1 262 ? -4.865 -13.954 -1.889 1.00 96.19 262 PHE A O 1
ATOM 2073 N N . PRO A 1 263 ? -5.121 -11.969 -2.927 1.00 96.56 263 PRO A N 1
ATOM 2074 C CA . PRO A 1 263 ? -4.241 -12.317 -4.040 1.00 96.56 263 PRO A CA 1
ATOM 2075 C C . PRO A 1 263 ? -2.823 -12.579 -3.531 1.00 96.56 263 PRO A C 1
ATOM 2077 O O . PRO A 1 263 ? -2.307 -11.815 -2.724 1.00 96.56 263 PRO A O 1
ATOM 2080 N N . HIS A 1 264 ? -2.212 -13.676 -3.970 1.00 96.94 264 HIS A N 1
ATOM 2081 C CA . HIS A 1 264 ? -0.901 -14.130 -3.478 1.00 96.94 264 HIS A CA 1
ATOM 2082 C C . HIS A 1 264 ? -0.024 -14.729 -4.586 1.00 96.94 264 HIS A C 1
ATOM 2084 O O . HIS A 1 264 ? 0.988 -15.369 -4.308 1.00 96.94 264 HIS A O 1
ATOM 2090 N N . LYS A 1 265 ? -0.432 -14.547 -5.844 1.00 97.00 265 LYS A N 1
ATOM 2091 C CA . LYS A 1 265 ? 0.293 -14.966 -7.043 1.00 97.00 265 LYS A CA 1
ATOM 2092 C C . LYS A 1 265 ? 0.481 -13.762 -7.952 1.00 97.00 265 LYS A C 1
ATOM 2094 O O . LYS A 1 265 ? -0.379 -12.881 -7.980 1.00 97.00 265 LYS A O 1
ATOM 2099 N N . LEU A 1 266 ? 1.586 -13.762 -8.688 1.00 97.19 266 LEU A N 1
ATOM 2100 C CA . LEU A 1 266 ? 1.960 -12.700 -9.609 1.00 97.19 266 LEU A CA 1
ATOM 2101 C C . LEU A 1 266 ? 2.297 -13.303 -10.972 1.00 97.19 266 LEU A C 1
ATOM 2103 O O . LEU A 1 266 ? 3.085 -14.246 -11.059 1.00 97.19 266 LEU A O 1
ATOM 2107 N N . GLU A 1 267 ? 1.726 -12.728 -12.017 1.00 97.00 267 GLU A N 1
ATOM 2108 C CA . GLU A 1 267 ? 2.032 -12.996 -13.418 1.00 97.00 267 GLU A CA 1
ATOM 2109 C C . GLU A 1 267 ? 2.307 -11.680 -14.143 1.00 97.00 267 GLU A C 1
ATOM 2111 O O . GLU A 1 267 ? 1.977 -10.600 -13.644 1.00 97.00 267 GLU A O 1
ATOM 2116 N N . ILE A 1 268 ? 2.924 -11.770 -15.316 1.00 96.06 268 ILE A N 1
ATOM 2117 C CA . ILE A 1 268 ? 3.182 -10.621 -16.173 1.00 96.06 268 ILE A CA 1
ATOM 2118 C C . ILE A 1 268 ? 2.619 -10.867 -17.568 1.00 96.06 268 ILE A C 1
ATOM 2120 O O . ILE A 1 268 ? 2.740 -11.961 -18.116 1.00 96.06 268 ILE A O 1
ATOM 2124 N N . SER A 1 269 ? 1.995 -9.835 -18.124 1.00 94.94 269 SER A N 1
ATOM 2125 C CA . SER A 1 269 ? 1.548 -9.765 -19.507 1.00 94.94 269 SER A CA 1
ATOM 2126 C C . SER A 1 269 ? 2.320 -8.649 -20.188 1.00 94.94 269 SER A C 1
ATOM 2128 O O . SER A 1 269 ? 2.205 -7.488 -19.793 1.00 94.94 269 SER A O 1
ATOM 2130 N N . VAL A 1 270 ? 3.107 -9.009 -21.196 1.00 90.75 270 VAL A N 1
ATOM 2131 C CA . VAL A 1 270 ? 3.911 -8.058 -21.960 1.00 90.75 270 VAL A CA 1
ATOM 2132 C C . VAL A 1 270 ? 3.300 -7.898 -23.342 1.00 90.75 270 VAL A C 1
ATOM 2134 O O . VAL A 1 270 ? 3.104 -8.892 -24.041 1.00 90.75 270 VAL A O 1
ATOM 2137 N N . ASP A 1 271 ? 2.998 -6.661 -23.712 1.00 85.62 271 ASP A N 1
ATOM 2138 C CA . ASP A 1 271 ? 2.612 -6.305 -25.070 1.00 85.62 271 ASP A CA 1
ATOM 2139 C C . ASP A 1 271 ? 3.875 -6.098 -25.920 1.00 85.62 271 ASP A C 1
ATOM 2141 O O . ASP A 1 271 ? 4.762 -5.335 -25.541 1.00 85.62 271 ASP A O 1
ATOM 2145 N N . ILE A 1 272 ? 3.991 -6.850 -27.016 1.00 70.56 272 ILE A N 1
ATOM 2146 C CA . ILE A 1 272 ? 5.197 -6.938 -27.864 1.00 70.56 272 ILE A CA 1
ATOM 2147 C C . ILE A 1 272 ? 4.873 -6.501 -29.304 1.00 70.56 272 ILE A C 1
ATOM 2149 O O . ILE A 1 272 ? 5.738 -6.610 -30.174 1.00 70.56 272 ILE A O 1
ATOM 2153 N N . GLU A 1 273 ? 3.653 -6.026 -29.592 1.00 63.53 273 GLU A N 1
ATOM 2154 C CA . GLU A 1 273 ? 3.229 -5.734 -30.973 1.00 63.53 273 GLU A CA 1
ATOM 2155 C C . GLU A 1 273 ? 4.196 -4.762 -31.686 1.00 63.53 273 GLU A C 1
ATOM 2157 O O . GLU A 1 273 ? 4.625 -5.053 -32.800 1.00 63.53 273 GLU A O 1
ATOM 2162 N N . ASP A 1 274 ? 4.717 -3.737 -31.001 1.00 54.25 274 ASP A N 1
ATOM 2163 C CA . ASP A 1 274 ? 5.674 -2.778 -31.589 1.00 54.25 274 ASP A CA 1
ATOM 2164 C C . ASP A 1 274 ? 7.111 -3.314 -31.791 1.00 54.25 274 ASP A C 1
ATOM 2166 O O . ASP A 1 274 ? 7.852 -2.815 -32.643 1.00 54.25 274 ASP A O 1
ATOM 2170 N N . ILE A 1 275 ? 7.551 -4.319 -31.022 1.00 58.50 275 ILE A N 1
ATOM 2171 C CA . ILE A 1 275 ? 8.929 -4.845 -31.114 1.00 58.50 275 ILE A CA 1
ATOM 2172 C C . ILE A 1 275 ? 9.067 -5.783 -32.317 1.00 58.50 275 ILE A C 1
ATOM 2174 O O . ILE A 1 275 ? 10.097 -5.774 -32.993 1.00 58.50 275 ILE A O 1
ATOM 2178 N N . ARG A 1 276 ? 8.040 -6.594 -32.597 1.00 58.78 276 ARG A N 1
ATOM 2179 C CA . ARG A 1 276 ? 8.055 -7.525 -33.736 1.00 58.78 276 ARG A CA 1
ATOM 2180 C C . ARG A 1 276 ? 8.098 -6.780 -35.062 1.00 58.78 276 ARG A C 1
ATOM 2182 O O . ARG A 1 276 ? 8.983 -7.059 -35.865 1.00 58.78 276 ARG A O 1
ATOM 2189 N N . ASP A 1 277 ? 7.238 -5.782 -35.224 1.00 57.69 277 ASP A N 1
ATOM 2190 C CA . ASP A 1 277 ? 7.163 -4.984 -36.449 1.00 57.69 277 ASP A CA 1
ATOM 2191 C C . ASP A 1 277 ? 8.462 -4.197 -36.700 1.00 57.69 277 ASP A C 1
ATOM 2193 O O . ASP A 1 277 ? 8.905 -4.056 -37.841 1.00 57.69 277 ASP A O 1
ATOM 2197 N N . ARG A 1 278 ? 9.139 -3.740 -35.636 1.00 56.88 278 ARG A N 1
ATOM 2198 C CA . ARG A 1 278 ? 10.453 -3.079 -35.730 1.00 56.88 278 ARG A CA 1
ATOM 2199 C C . ARG A 1 278 ? 11.589 -4.029 -36.094 1.00 56.88 278 ARG A C 1
ATOM 2201 O O . ARG A 1 278 ? 12.385 -3.688 -36.963 1.00 56.88 278 ARG A O 1
ATOM 2208 N N . ILE A 1 279 ? 11.657 -5.209 -35.476 1.00 58.69 279 ILE A N 1
ATOM 2209 C CA . ILE A 1 279 ? 12.669 -6.223 -35.817 1.00 58.69 279 ILE A CA 1
ATOM 2210 C C . ILE A 1 279 ? 12.486 -6.682 -37.269 1.00 58.69 279 ILE A C 1
ATOM 2212 O O . ILE A 1 279 ? 13.467 -6.816 -37.997 1.00 58.69 279 ILE A O 1
ATOM 2216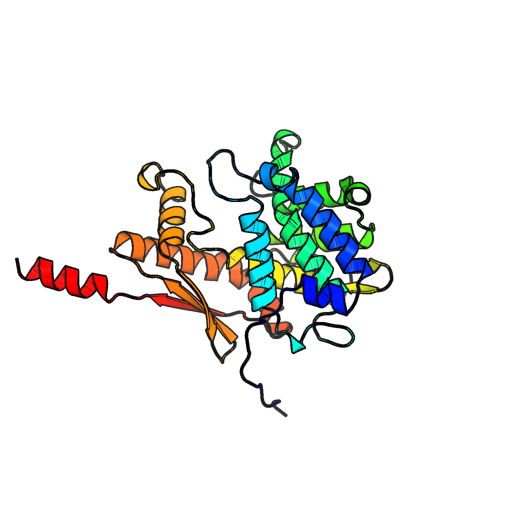 N N . GLU A 1 280 ? 11.244 -6.885 -37.712 1.00 58.56 280 GLU A N 1
ATOM 2217 C CA . GLU A 1 280 ? 10.949 -7.236 -39.103 1.00 58.56 280 GLU A CA 1
ATOM 2218 C C . GLU A 1 280 ? 11.302 -6.097 -40.069 1.00 58.56 280 GLU A C 1
ATOM 2220 O O . GLU A 1 280 ? 11.829 -6.354 -41.149 1.00 58.56 280 GLU A O 1
ATOM 2225 N N . PHE A 1 281 ? 11.083 -4.835 -39.698 1.00 60.34 281 PHE A N 1
ATOM 2226 C CA . PHE A 1 281 ? 11.490 -3.690 -40.515 1.00 60.34 281 PHE A CA 1
ATOM 2227 C C . PHE A 1 281 ? 13.017 -3.553 -40.629 1.00 60.34 281 PHE A C 1
ATOM 2229 O O . PHE A 1 281 ? 13.522 -3.338 -41.728 1.00 60.34 281 PHE A O 1
ATOM 2236 N N . GLU A 1 282 ? 13.759 -3.719 -39.531 1.00 59.84 282 GLU A N 1
ATOM 2237 C CA . GLU A 1 282 ? 15.229 -3.637 -39.512 1.00 59.84 282 GLU A CA 1
ATOM 2238 C C . GLU A 1 282 ? 15.909 -4.809 -40.233 1.00 59.84 282 GLU A C 1
ATOM 2240 O O . GLU A 1 282 ? 16.972 -4.630 -40.816 1.00 59.84 282 GLU A O 1
ATOM 2245 N N . GLN A 1 283 ? 15.302 -6.000 -40.238 1.00 59.91 283 GLN A N 1
ATOM 2246 C CA . GLN A 1 283 ? 15.808 -7.157 -40.992 1.00 59.91 283 GLN A CA 1
ATOM 2247 C C . GLN A 1 283 ? 15.538 -7.073 -42.502 1.00 59.91 283 GLN A C 1
ATOM 2249 O O . GLN A 1 283 ? 16.155 -7.806 -43.273 1.00 59.91 283 GLN A O 1
ATOM 2254 N N . ASN A 1 284 ? 14.612 -6.205 -42.918 1.00 61.91 284 ASN A N 1
ATOM 2255 C CA . ASN A 1 284 ? 14.226 -6.000 -44.314 1.00 61.91 284 ASN A CA 1
ATOM 2256 C C . ASN A 1 284 ? 14.868 -4.746 -44.951 1.00 61.91 284 ASN A C 1
ATOM 2258 O O . ASN A 1 284 ? 14.520 -4.409 -46.087 1.00 61.91 284 ASN A O 1
ATOM 2262 N N . GLN A 1 285 ? 15.787 -4.071 -44.247 1.00 56.34 285 GLN A N 1
ATOM 2263 C CA . GLN A 1 285 ? 16.668 -3.016 -44.777 1.00 56.34 285 GLN A CA 1
ATOM 2264 C C . GLN A 1 285 ? 18.090 -3.532 -45.006 1.00 56.34 285 GLN A C 1
ATOM 2266 O O . GLN A 1 285 ? 18.715 -3.060 -45.984 1.00 56.34 285 GLN A O 1
#